Protein AF-A0A956HPW3-F1 (afdb_monomer)

Structure (mmCIF, N/CA/C/O backbone):
data_AF-A0A956HPW3-F1
#
_entry.id   AF-A0A956HPW3-F1
#
loop_
_atom_site.group_PDB
_atom_site.id
_atom_site.type_symbol
_atom_site.label_atom_id
_atom_site.label_alt_id
_atom_site.label_comp_id
_atom_site.label_asym_id
_atom_site.label_entity_id
_atom_site.label_seq_id
_atom_site.pdbx_PDB_ins_code
_atom_site.Cartn_x
_atom_site.Cartn_y
_atom_site.Cartn_z
_atom_site.occupancy
_atom_site.B_iso_or_equiv
_atom_site.auth_seq_id
_atom_site.auth_comp_id
_atom_site.auth_asym_id
_atom_site.auth_atom_id
_atom_site.pdbx_PDB_model_num
ATOM 1 N N . ALA A 1 1 ? 27.077 -13.318 -3.915 1.00 59.84 1 ALA A N 1
ATOM 2 C CA . ALA A 1 1 ? 26.401 -12.140 -3.330 1.00 59.84 1 ALA A CA 1
ATOM 3 C C . ALA A 1 1 ? 24.972 -12.084 -3.861 1.00 59.84 1 ALA A C 1
ATOM 5 O O . ALA A 1 1 ? 24.796 -12.252 -5.062 1.00 59.84 1 ALA A O 1
ATOM 6 N N . LEU A 1 2 ? 23.970 -11.900 -2.995 1.00 73.75 2 LEU A N 1
ATOM 7 C CA . LEU A 1 2 ? 22.565 -11.754 -3.400 1.00 73.75 2 LEU A CA 1
ATOM 8 C C . LEU A 1 2 ? 22.385 -10.457 -4.208 1.00 73.75 2 LEU A C 1
ATOM 10 O O . LEU A 1 2 ? 22.689 -9.373 -3.715 1.00 73.75 2 LEU A O 1
ATOM 14 N N . SER A 1 3 ? 21.916 -10.561 -5.454 1.00 84.88 3 SER A N 1
ATOM 15 C CA . SER A 1 3 ? 21.636 -9.400 -6.311 1.00 84.88 3 SER A CA 1
ATOM 16 C C . SER A 1 3 ? 20.157 -9.024 -6.206 1.00 84.88 3 SER A C 1
ATOM 18 O O . SER A 1 3 ? 19.328 -9.484 -6.988 1.00 84.88 3 SER A O 1
ATOM 20 N N . LEU A 1 4 ? 19.817 -8.214 -5.200 1.00 88.44 4 LEU A N 1
ATOM 21 C CA . LEU A 1 4 ? 18.447 -7.752 -4.964 1.00 88.44 4 LEU A CA 1
ATOM 22 C C . LEU A 1 4 ? 18.215 -6.374 -5.611 1.00 88.44 4 LEU A C 1
ATOM 24 O O . LEU A 1 4 ? 19.042 -5.475 -5.431 1.00 88.44 4 LEU A O 1
ATOM 28 N N . PRO A 1 5 ? 17.104 -6.155 -6.344 1.00 88.69 5 PRO A N 1
ATOM 29 C CA . PRO A 1 5 ? 16.815 -4.883 -7.007 1.00 88.69 5 PRO A CA 1
ATOM 30 C C . PRO A 1 5 ? 16.288 -3.819 -6.027 1.00 88.69 5 PRO A C 1
ATOM 32 O O . PRO A 1 5 ? 15.210 -3.270 -6.229 1.00 88.69 5 PRO A O 1
ATOM 35 N N . LEU A 1 6 ? 17.040 -3.508 -4.968 1.00 91.19 6 LEU A N 1
ATOM 36 C CA . LEU A 1 6 ? 16.625 -2.526 -3.964 1.00 91.19 6 LEU A CA 1
ATOM 37 C C . LEU A 1 6 ? 16.484 -1.124 -4.580 1.00 91.19 6 LEU A C 1
ATOM 39 O O . LEU A 1 6 ? 17.387 -0.640 -5.275 1.00 91.19 6 LEU A O 1
ATOM 43 N N . VAL A 1 7 ? 15.356 -0.466 -4.322 1.00 92.50 7 VAL A N 1
ATOM 44 C CA . VAL A 1 7 ? 15.047 0.902 -4.767 1.00 92.50 7 VAL A CA 1
ATOM 45 C C . VAL A 1 7 ? 15.321 1.915 -3.658 1.00 92.50 7 VAL A C 1
ATOM 47 O O . VAL A 1 7 ? 15.155 1.609 -2.479 1.00 92.50 7 VAL A O 1
ATOM 50 N N . GLU A 1 8 ? 15.755 3.118 -4.025 1.00 91.50 8 GLU A N 1
ATOM 51 C CA . GLU A 1 8 ? 15.965 4.219 -3.084 1.00 91.50 8 GLU A CA 1
ATOM 52 C C . GLU A 1 8 ? 14.648 4.903 -2.704 1.00 91.50 8 GLU A C 1
ATOM 54 O O . GLU A 1 8 ? 13.682 4.923 -3.475 1.00 91.50 8 GLU A O 1
ATOM 59 N N . GLU A 1 9 ? 14.645 5.546 -1.538 1.00 89.19 9 GLU A N 1
ATOM 60 C CA . GLU A 1 9 ? 13.674 6.587 -1.223 1.00 89.19 9 GLU A CA 1
ATOM 61 C C . GLU A 1 9 ? 14.077 7.882 -1.941 1.00 89.19 9 GLU A C 1
ATOM 63 O O . GLU A 1 9 ? 15.195 8.377 -1.795 1.00 89.19 9 GLU A O 1
ATOM 68 N N . VAL A 1 10 ? 13.176 8.410 -2.770 1.00 88.81 10 VAL A N 1
ATOM 69 C CA . VAL A 1 10 ? 13.406 9.615 -3.577 1.00 88.81 10 VAL A CA 1
ATOM 70 C C . VAL A 1 10 ? 12.510 10.728 -3.053 1.00 88.81 10 VAL A C 1
ATOM 72 O O . VAL A 1 10 ? 11.312 10.517 -2.868 1.00 88.81 10 VAL A O 1
ATOM 75 N N . ALA A 1 11 ? 13.069 11.918 -2.836 1.00 88.19 11 ALA A N 1
ATOM 76 C CA . ALA A 1 11 ? 12.286 13.071 -2.407 1.00 88.19 11 ALA A CA 1
ATOM 77 C C . ALA A 1 11 ? 11.512 13.699 -3.585 1.00 88.19 11 ALA A C 1
ATOM 79 O O . ALA A 1 11 ? 11.989 13.760 -4.720 1.00 88.19 11 ALA A O 1
ATOM 80 N N . ALA A 1 12 ? 10.279 14.137 -3.320 1.00 88.00 12 ALA A N 1
ATOM 81 C CA . ALA A 1 12 ? 9.341 14.587 -4.353 1.00 88.00 12 ALA A CA 1
ATOM 82 C C . ALA A 1 12 ? 9.726 15.922 -5.013 1.00 88.00 12 ALA A C 1
ATOM 84 O O . ALA A 1 12 ? 9.385 16.160 -6.170 1.00 88.00 12 ALA A O 1
ATOM 85 N N . ASP A 1 13 ? 10.431 16.787 -4.292 1.00 89.81 13 ASP A N 1
ATOM 86 C CA . ASP A 1 13 ? 10.933 18.084 -4.755 1.00 89.81 13 ASP A CA 1
ATOM 87 C C . ASP A 1 13 ? 12.095 17.958 -5.751 1.00 89.81 13 ASP A C 1
ATOM 89 O O . ASP A 1 13 ? 12.227 18.792 -6.644 1.00 89.81 13 ASP A O 1
ATOM 93 N N . ILE A 1 14 ? 12.885 16.887 -5.651 1.00 89.38 14 ILE A N 1
ATOM 94 C CA . ILE A 1 14 ? 13.996 16.592 -6.572 1.00 89.38 14 ILE A CA 1
ATOM 95 C C . ILE A 1 14 ? 13.647 15.532 -7.623 1.00 89.38 14 ILE A C 1
ATOM 97 O O . ILE A 1 14 ? 14.455 15.232 -8.506 1.00 89.38 14 ILE A O 1
ATOM 101 N N . PHE A 1 15 ? 12.462 14.926 -7.541 1.00 91.56 15 PHE A N 1
ATOM 102 C CA . PHE A 1 15 ? 12.061 13.901 -8.491 1.00 91.56 15 PHE A CA 1
ATOM 103 C C . PHE A 1 15 ? 11.799 14.511 -9.867 1.00 91.56 15 PHE A C 1
ATOM 105 O O . PHE A 1 15 ? 10.915 15.337 -10.063 1.00 91.56 15 PHE A O 1
ATOM 112 N N . MET A 1 16 ? 12.560 14.062 -10.860 1.00 87.69 16 MET A N 1
ATOM 113 C CA . MET A 1 16 ? 12.482 14.609 -12.213 1.00 87.69 16 MET A CA 1
ATOM 114 C C . MET A 1 16 ? 11.670 13.726 -13.178 1.00 87.69 16 MET A C 1
ATOM 116 O O . MET A 1 16 ? 11.958 13.707 -14.377 1.00 87.69 16 MET A O 1
ATOM 120 N N . GLY A 1 17 ? 10.706 12.952 -12.669 1.00 88.12 17 GLY A N 1
ATOM 121 C CA . GLY A 1 17 ? 9.743 12.200 -13.487 1.00 88.12 17 GLY A CA 1
ATOM 122 C C . GLY A 1 17 ? 10.260 10.907 -14.127 1.00 88.12 17 GLY A C 1
ATOM 123 O O . GLY A 1 17 ? 9.588 10.347 -14.994 1.00 88.12 17 GLY A O 1
ATOM 124 N N . THR A 1 18 ? 11.447 10.427 -13.744 1.00 89.56 18 THR A N 1
ATOM 125 C CA . THR A 1 18 ? 12.083 9.250 -14.361 1.00 89.56 18 THR A CA 1
ATOM 126 C C . THR A 1 18 ? 12.548 8.241 -13.324 1.00 89.56 18 THR A C 1
ATOM 128 O O . THR A 1 18 ? 13.250 8.610 -12.385 1.00 89.56 18 THR A O 1
ATOM 131 N N . PHE A 1 19 ? 12.251 6.966 -13.567 1.00 92.31 19 PHE A N 1
ATOM 132 C CA . PHE A 1 19 ? 12.797 5.826 -12.830 1.00 92.31 19 PHE A CA 1
ATOM 133 C C . PHE A 1 19 ? 13.881 5.126 -13.652 1.00 92.31 19 PHE A C 1
ATOM 135 O O . PHE A 1 19 ? 13.911 5.258 -14.877 1.00 92.31 19 PHE A O 1
ATOM 142 N N . THR A 1 20 ? 14.773 4.379 -12.999 1.00 90.69 20 THR A N 1
ATOM 143 C CA . TH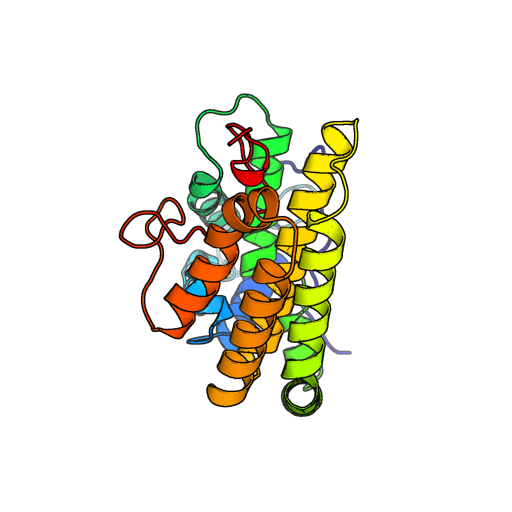R A 1 20 ? 15.763 3.544 -13.703 1.00 90.69 20 THR A CA 1
ATOM 144 C C . THR A 1 20 ? 15.276 2.102 -13.834 1.00 90.69 20 THR A C 1
ATOM 146 O O . THR A 1 20 ? 14.290 1.705 -13.214 1.00 90.69 20 THR A O 1
ATOM 149 N N . SER A 1 21 ? 15.988 1.284 -14.611 1.00 88.69 21 SER A N 1
ATOM 150 C CA . SER A 1 21 ? 15.619 -0.111 -14.902 1.00 88.69 21 SER A CA 1
ATOM 151 C C . SER A 1 21 ? 15.462 -1.037 -13.687 1.00 88.69 21 SER A C 1
ATOM 153 O O . SER A 1 21 ? 14.910 -2.123 -13.824 1.00 88.69 21 SER A O 1
ATOM 155 N N . LYS A 1 22 ? 15.916 -0.662 -12.483 1.00 90.44 22 LYS A N 1
ATOM 156 C CA . LYS A 1 22 ? 15.694 -1.493 -11.285 1.00 90.44 22 LYS A CA 1
ATOM 157 C C . LYS A 1 22 ? 14.284 -1.393 -10.702 1.00 90.44 22 LYS A C 1
ATOM 159 O O . LYS A 1 22 ? 13.842 -2.360 -10.096 1.00 90.44 22 LYS A O 1
ATOM 164 N N . TRP A 1 23 ? 13.569 -0.293 -10.931 1.00 94.50 23 TRP A N 1
ATOM 165 C CA . TRP A 1 23 ? 12.191 -0.128 -10.462 1.00 94.50 23 TRP A CA 1
ATOM 166 C C . TRP A 1 23 ? 11.213 -1.144 -11.071 1.00 94.50 23 TRP A C 1
ATOM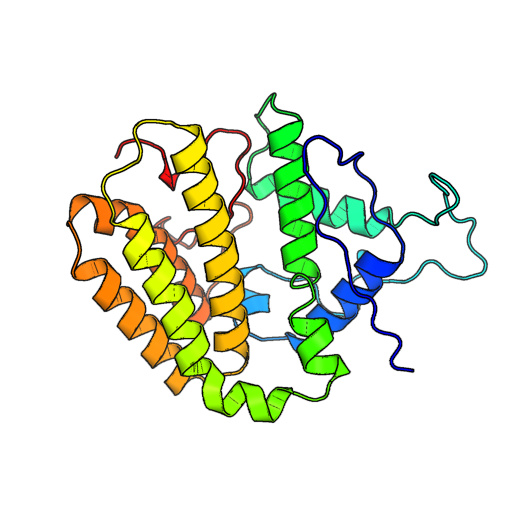 168 O O . TRP A 1 23 ? 10.551 -1.827 -10.295 1.00 94.50 23 TRP A O 1
ATOM 178 N N . PRO A 1 24 ? 11.142 -1.338 -12.406 1.00 94.69 24 PRO A N 1
ATOM 179 C CA . PRO A 1 24 ? 10.274 -2.372 -12.972 1.00 94.69 24 PRO A CA 1
ATOM 180 C C . PRO A 1 24 ? 10.678 -3.789 -12.540 1.00 94.69 24 PRO A C 1
ATOM 182 O O . PRO A 1 24 ? 9.808 -4.625 -12.330 1.00 94.69 24 PRO A O 1
ATOM 185 N N . ARG A 1 25 ? 11.974 -4.056 -12.307 1.00 93.19 25 ARG A N 1
ATOM 186 C CA . ARG A 1 25 ? 12.437 -5.347 -11.759 1.00 93.19 25 ARG A CA 1
ATOM 187 C C . ARG A 1 25 ? 11.940 -5.585 -10.335 1.00 93.19 25 ARG A C 1
ATOM 189 O O . ARG A 1 25 ? 11.457 -6.670 -10.029 1.00 93.19 25 ARG A O 1
ATOM 196 N N . ALA A 1 26 ? 12.044 -4.570 -9.479 1.00 95.12 26 ALA A N 1
ATOM 197 C CA . ALA A 1 26 ? 11.496 -4.591 -8.128 1.00 95.12 26 ALA A CA 1
ATOM 198 C C . ALA A 1 26 ? 9.975 -4.796 -8.141 1.00 95.12 26 ALA A C 1
ATOM 200 O O . ALA A 1 26 ? 9.462 -5.630 -7.400 1.00 95.12 26 ALA A O 1
ATOM 201 N N . ALA A 1 27 ? 9.269 -4.086 -9.025 1.00 96.62 27 ALA A N 1
ATOM 202 C CA . ALA A 1 27 ? 7.822 -4.192 -9.156 1.00 96.62 27 ALA A CA 1
ATOM 203 C C . ALA A 1 27 ? 7.372 -5.566 -9.661 1.00 96.62 27 ALA A C 1
ATOM 205 O O . ALA A 1 27 ? 6.434 -6.134 -9.114 1.00 96.62 27 ALA A O 1
ATOM 206 N N . LYS A 1 28 ? 8.090 -6.153 -10.629 1.00 95.81 28 LYS A N 1
ATOM 207 C CA . LYS A 1 28 ? 7.828 -7.521 -11.090 1.00 95.81 28 LYS A CA 1
ATOM 208 C C . LYS A 1 28 ? 7.910 -8.527 -9.943 1.00 95.81 28 LYS A C 1
ATOM 210 O O . LYS A 1 28 ? 7.014 -9.347 -9.786 1.00 95.81 28 LYS A O 1
ATOM 215 N N . ARG A 1 29 ? 8.968 -8.449 -9.129 1.00 94.25 29 ARG A N 1
ATOM 216 C CA . ARG A 1 29 ? 9.169 -9.344 -7.976 1.00 94.25 29 ARG A CA 1
ATOM 217 C C . ARG A 1 29 ? 8.082 -9.163 -6.919 1.00 94.25 29 ARG A C 1
ATOM 219 O O . ARG A 1 29 ? 7.538 -10.147 -6.434 1.00 94.25 29 ARG A O 1
ATOM 226 N N . ALA A 1 30 ? 7.721 -7.917 -6.614 1.00 96.38 30 ALA A N 1
ATOM 227 C CA . ALA A 1 30 ? 6.602 -7.621 -5.726 1.00 96.38 30 ALA A CA 1
ATOM 228 C C . ALA A 1 30 ? 5.277 -8.199 -6.251 1.00 96.38 30 ALA A C 1
ATOM 230 O O . ALA A 1 30 ? 4.566 -8.855 -5.494 1.00 96.38 30 ALA A O 1
ATOM 231 N N . ALA A 1 31 ? 4.976 -8.020 -7.541 1.00 96.62 31 ALA A N 1
ATOM 232 C CA . ALA A 1 31 ? 3.772 -8.558 -8.169 1.00 96.62 31 ALA A CA 1
ATOM 233 C C . ALA A 1 31 ? 3.725 -10.094 -8.129 1.00 96.62 31 ALA A C 1
ATOM 235 O O . ALA A 1 31 ? 2.672 -10.645 -7.840 1.00 96.62 31 ALA A O 1
ATOM 236 N N . GLN A 1 32 ? 4.857 -10.777 -8.339 1.00 95.00 32 GLN A N 1
ATOM 237 C CA . GLN A 1 32 ? 4.953 -12.240 -8.220 1.00 95.00 32 GLN A CA 1
ATOM 238 C C . GLN A 1 32 ? 4.675 -12.723 -6.792 1.00 95.00 32 GLN A C 1
ATOM 240 O O . GLN A 1 32 ? 3.913 -13.662 -6.592 1.00 95.00 32 GLN A O 1
ATOM 245 N N . LEU A 1 33 ? 5.268 -12.072 -5.786 1.00 95.06 33 LEU A N 1
ATOM 246 C CA . LEU A 1 33 ? 5.083 -12.465 -4.387 1.00 95.06 33 LEU A CA 1
ATOM 247 C C . LEU A 1 33 ? 3.645 -12.239 -3.896 1.00 95.06 33 LEU A C 1
ATOM 249 O O . LEU A 1 33 ? 3.171 -12.970 -3.022 1.00 95.06 33 LEU A O 1
ATOM 253 N N . LEU A 1 34 ? 2.999 -11.184 -4.395 1.00 96.62 34 LEU A N 1
ATOM 254 C CA . LEU A 1 34 ? 1.728 -10.667 -3.888 1.00 96.62 34 LEU A CA 1
ATOM 255 C C . LEU A 1 34 ? 0.539 -10.988 -4.798 1.00 96.62 34 LEU A C 1
ATOM 257 O O . LEU A 1 34 ? -0.557 -10.492 -4.534 1.00 96.62 34 LEU A O 1
ATOM 261 N N . GLU A 1 35 ? 0.717 -11.784 -5.850 1.00 96.25 35 GLU A N 1
ATOM 262 C CA . GLU A 1 35 ? -0.361 -12.124 -6.775 1.00 96.25 35 GLU A CA 1
ATOM 263 C C . GLU A 1 35 ? -1.568 -12.712 -6.031 1.00 96.25 35 GLU A C 1
ATOM 265 O O . GLU A 1 35 ? -1.438 -13.540 -5.131 1.00 96.25 35 GLU A O 1
ATOM 270 N N . GLY A 1 36 ? -2.760 -12.199 -6.347 1.00 94.94 36 GLY A N 1
ATOM 271 C CA . GLY A 1 36 ? -4.006 -12.605 -5.699 1.00 94.94 36 GLY A CA 1
ATOM 272 C C . GLY A 1 36 ? -4.150 -12.199 -4.226 1.00 94.94 36 GLY A C 1
ATOM 273 O O . GLY A 1 36 ? -5.212 -12.430 -3.657 1.00 94.94 36 GLY A O 1
ATOM 274 N N . SER A 1 37 ? -3.151 -11.571 -3.600 1.00 96.94 37 SER A N 1
ATOM 275 C CA . SER A 1 37 ? -3.174 -11.223 -2.172 1.00 96.94 37 SER A CA 1
ATOM 276 C C . SER A 1 37 ? -4.048 -10.009 -1.829 1.00 96.94 37 SER A C 1
ATOM 278 O O . SER A 1 37 ? -4.443 -9.235 -2.704 1.00 96.94 37 SER A O 1
ATOM 280 N N . LEU A 1 38 ? -4.300 -9.787 -0.531 1.00 97.69 38 LEU A N 1
ATOM 281 C CA . LEU A 1 38 ? -5.029 -8.610 -0.043 1.00 97.69 38 LEU A CA 1
ATOM 282 C C . LEU A 1 38 ? -4.374 -7.296 -0.500 1.00 97.69 38 LEU A C 1
ATOM 284 O O . LEU A 1 38 ? -5.075 -6.382 -0.925 1.00 97.69 38 LEU A O 1
ATOM 288 N N . TYR A 1 39 ? -3.043 -7.203 -0.456 1.00 98.56 39 TYR A N 1
ATOM 289 C CA . TYR A 1 39 ? -2.296 -6.023 -0.892 1.00 98.56 39 TYR A CA 1
ATOM 290 C C . TYR A 1 39 ? -2.507 -5.758 -2.383 1.00 98.56 39 TYR A C 1
ATOM 292 O O . TYR A 1 39 ? -2.794 -4.623 -2.773 1.00 98.56 39 TYR A O 1
ATOM 300 N N . ALA A 1 40 ? -2.401 -6.809 -3.205 1.00 98.06 40 ALA A N 1
ATOM 301 C CA . ALA A 1 40 ? -2.599 -6.699 -4.644 1.00 98.06 40 ALA A CA 1
ATOM 302 C C . ALA A 1 40 ? -4.021 -6.256 -4.990 1.00 98.06 40 ALA A C 1
ATOM 304 O O . ALA A 1 40 ? -4.189 -5.361 -5.815 1.00 98.06 40 ALA A O 1
ATOM 305 N N . ARG A 1 41 ? -5.036 -6.809 -4.315 1.00 97.88 41 ARG A N 1
ATOM 306 C CA . ARG A 1 41 ? -6.435 -6.407 -4.517 1.00 97.88 41 ARG A CA 1
ATOM 307 C C . ARG A 1 41 ? -6.716 -4.991 -4.008 1.00 97.88 41 ARG A C 1
ATOM 309 O O . ARG A 1 41 ? -7.391 -4.226 -4.688 1.00 97.88 41 ARG A O 1
ATOM 316 N N . TYR A 1 42 ? -6.166 -4.603 -2.855 1.00 98.56 42 TYR A N 1
ATOM 317 C CA . TYR A 1 42 ? -6.413 -3.283 -2.265 1.00 98.56 42 TYR A CA 1
ATOM 318 C C . TYR A 1 42 ? -5.895 -2.152 -3.153 1.00 98.56 42 TYR A C 1
ATOM 320 O O . TYR A 1 42 ? -6.594 -1.160 -3.379 1.00 98.56 42 TYR A O 1
ATOM 328 N N . TYR A 1 43 ? -4.685 -2.315 -3.689 1.00 98.12 43 TYR A N 1
ATOM 329 C CA . TYR A 1 43 ? -4.069 -1.335 -4.580 1.00 98.12 43 TYR A CA 1
ATOM 330 C C . TYR A 1 43 ? -4.356 -1.577 -6.061 1.00 98.12 43 TYR A C 1
ATOM 332 O O . TYR A 1 43 ? -3.889 -0.785 -6.874 1.00 98.12 43 TYR A O 1
ATOM 340 N N . ASP A 1 44 ? -5.115 -2.615 -6.413 1.00 96.75 44 ASP A N 1
ATOM 341 C CA . ASP A 1 44 ? -5.364 -3.021 -7.800 1.00 96.75 44 ASP A CA 1
ATOM 342 C C . ASP A 1 44 ? -4.050 -3.118 -8.596 1.00 96.75 44 ASP A C 1
ATOM 344 O O . ASP A 1 44 ? -3.771 -2.339 -9.511 1.00 96.75 44 ASP A O 1
ATOM 348 N N . LEU A 1 45 ? -3.142 -3.979 -8.126 1.00 96.94 45 LEU A N 1
ATOM 349 C CA . LEU A 1 45 ? -1.825 -4.131 -8.736 1.00 96.94 45 LEU A CA 1
ATOM 350 C C . LEU A 1 45 ? -1.922 -4.860 -10.084 1.00 96.94 45 LEU A C 1
ATOM 352 O O . LEU A 1 45 ? -2.567 -5.907 -10.163 1.00 96.94 45 LEU A O 1
ATOM 356 N N . PRO A 1 46 ? -1.200 -4.391 -11.116 1.00 96.88 46 PRO A N 1
ATOM 357 C CA . PRO A 1 46 ? -1.002 -5.173 -12.326 1.00 96.88 46 PRO A CA 1
ATOM 358 C C . PRO A 1 46 ? -0.279 -6.489 -12.029 1.00 96.88 46 PRO A C 1
ATOM 360 O O . PRO A 1 46 ? 0.650 -6.518 -11.214 1.00 96.88 46 PRO A O 1
ATOM 363 N N . GLY A 1 47 ? -0.669 -7.549 -12.740 1.00 96.25 47 GLY A N 1
ATOM 364 C CA . GLY A 1 47 ? -0.031 -8.863 -12.649 1.00 96.25 47 GLY A CA 1
ATOM 365 C C . GLY A 1 47 ? 1.446 -8.855 -13.076 1.00 96.25 47 GLY A C 1
ATOM 366 O O . GLY A 1 47 ? 1.910 -7.912 -13.728 1.00 96.25 47 GLY A O 1
ATOM 367 N N . PRO A 1 48 ? 2.208 -9.908 -12.740 1.00 95.19 48 PRO A N 1
ATOM 368 C CA . PRO A 1 48 ? 3.663 -9.951 -12.925 1.00 95.19 48 PRO A CA 1
ATOM 369 C C . PRO A 1 48 ? 4.131 -9.864 -14.388 1.00 95.19 48 PRO A C 1
ATOM 371 O O . PRO A 1 48 ? 5.270 -9.459 -14.641 1.00 95.19 48 PRO A O 1
ATOM 374 N N . ASP A 1 49 ? 3.258 -10.180 -15.346 1.00 94.69 49 ASP A N 1
ATOM 375 C CA . ASP A 1 49 ? 3.539 -10.107 -16.786 1.00 94.69 49 ASP A CA 1
ATOM 376 C C . ASP A 1 49 ? 3.132 -8.776 -17.434 1.00 94.69 49 ASP A C 1
ATOM 378 O O . ASP A 1 49 ? 3.236 -8.611 -18.654 1.00 94.69 49 ASP A O 1
ATOM 382 N N . HIS A 1 50 ? 2.701 -7.793 -16.636 1.00 96.25 50 HIS A N 1
ATOM 383 C CA . HIS A 1 50 ? 2.319 -6.482 -17.146 1.00 96.25 50 HIS A CA 1
ATOM 384 C C . HIS A 1 50 ? 3.456 -5.835 -17.952 1.00 96.25 50 HIS A C 1
ATOM 386 O O . HIS A 1 50 ? 4.624 -5.830 -17.550 1.00 96.25 50 HIS A O 1
ATOM 392 N N . ALA A 1 51 ? 3.108 -5.227 -19.090 1.00 93.75 51 ALA A N 1
ATOM 393 C CA . ALA A 1 51 ? 4.074 -4.702 -20.052 1.00 93.75 51 ALA A CA 1
ATOM 394 C C . ALA A 1 51 ? 5.085 -3.726 -19.428 1.00 93.75 51 ALA A C 1
ATOM 396 O O . ALA A 1 51 ? 6.266 -3.785 -19.766 1.00 93.75 51 ALA A O 1
ATOM 397 N N . ALA A 1 52 ? 4.633 -2.894 -18.485 1.00 93.81 52 ALA A N 1
ATOM 398 C CA . ALA A 1 52 ? 5.454 -1.897 -17.797 1.00 93.81 52 ALA A CA 1
ATOM 399 C C . ALA A 1 52 ? 6.502 -2.481 -16.828 1.00 93.81 52 ALA A C 1
ATOM 401 O O . ALA A 1 52 ? 7.368 -1.749 -16.349 1.00 93.81 52 ALA A O 1
ATOM 402 N N . TYR A 1 53 ? 6.432 -3.780 -16.520 1.00 93.69 53 TYR A N 1
ATOM 403 C CA . TYR A 1 53 ? 7.426 -4.487 -15.706 1.00 93.69 53 TYR A CA 1
ATOM 404 C C . TYR A 1 53 ? 8.516 -5.154 -16.545 1.00 93.69 53 TYR A C 1
ATOM 406 O O . TYR A 1 53 ? 9.499 -5.659 -15.996 1.00 93.69 53 TYR A O 1
ATOM 414 N N . ARG A 1 54 ? 8.362 -5.175 -17.873 1.00 85.12 54 ARG A N 1
ATOM 415 C CA . ARG A 1 54 ? 9.344 -5.793 -18.760 1.00 85.12 54 ARG A CA 1
ATOM 416 C C . ARG A 1 54 ? 10.636 -4.993 -18.751 1.00 85.12 54 ARG A C 1
ATOM 418 O O . ARG A 1 54 ? 10.653 -3.768 -18.851 1.00 85.12 54 ARG A O 1
ATOM 425 N N . GLU A 1 55 ? 11.747 -5.711 -18.669 1.00 72.06 55 GLU A N 1
ATOM 426 C CA . GLU A 1 55 ? 13.042 -5.110 -18.929 1.00 72.06 55 GLU A CA 1
ATOM 427 C C . GLU A 1 55 ? 13.157 -4.809 -20.422 1.00 72.06 55 GLU A C 1
ATOM 429 O O . GLU A 1 55 ? 12.862 -5.655 -21.267 1.00 72.06 55 GLU A O 1
ATOM 434 N N . ALA A 1 56 ? 13.607 -3.600 -20.756 1.00 65.44 56 ALA A N 1
ATOM 435 C CA . ALA A 1 56 ? 13.914 -3.261 -22.135 1.00 65.44 56 ALA A CA 1
ATOM 436 C C . ALA A 1 56 ? 14.959 -4.245 -22.688 1.00 65.44 56 ALA A C 1
ATOM 438 O O . ALA A 1 56 ? 16.054 -4.373 -22.117 1.00 65.44 56 ALA A O 1
ATOM 439 N N . SER A 1 57 ? 14.614 -4.900 -23.804 1.00 60.88 57 SER A N 1
ATOM 440 C CA . SER A 1 57 ? 15.484 -5.826 -24.537 1.00 60.88 57 SER A CA 1
ATOM 441 C C . SER A 1 57 ? 16.887 -5.241 -24.723 1.00 60.88 57 SER A C 1
ATOM 443 O O . SER A 1 57 ? 17.047 -4.034 -24.925 1.0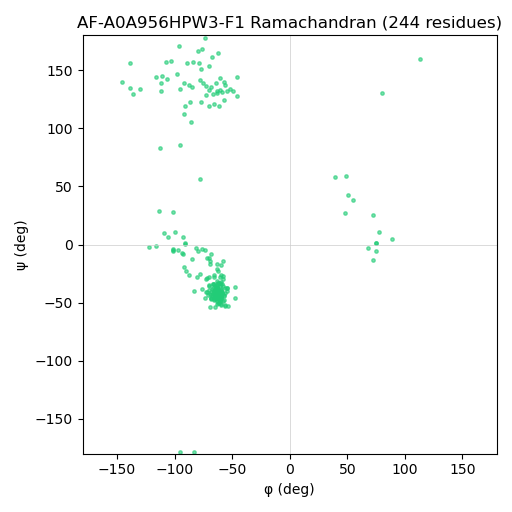0 60.88 57 SER A O 1
ATOM 445 N N . ALA A 1 58 ? 17.915 -6.092 -24.665 1.00 60.75 58 ALA A N 1
ATOM 446 C CA . ALA A 1 58 ? 19.300 -5.686 -24.908 1.00 60.75 58 ALA A CA 1
ATOM 447 C C . ALA A 1 58 ? 19.493 -5.049 -26.299 1.00 60.75 58 ALA A C 1
ATOM 449 O O . ALA A 1 58 ? 20.369 -4.205 -26.455 1.00 60.75 58 ALA A O 1
ATOM 450 N N . ALA A 1 59 ? 18.645 -5.411 -27.267 1.00 61.88 59 ALA A N 1
ATOM 451 C CA . ALA A 1 59 ? 18.691 -4.915 -28.640 1.00 61.88 59 ALA A CA 1
ATOM 452 C C . ALA A 1 59 ? 17.955 -3.576 -28.859 1.00 61.88 59 ALA A C 1
ATOM 454 O O . ALA A 1 59 ? 18.114 -2.964 -29.911 1.00 61.88 59 ALA A O 1
ATOM 455 N N . ALA A 1 60 ? 17.147 -3.106 -27.901 1.00 65.81 60 ALA A N 1
ATOM 456 C CA . ALA A 1 60 ? 16.396 -1.862 -28.057 1.00 65.81 60 ALA A CA 1
ATOM 457 C C . ALA A 1 60 ? 17.234 -0.647 -27.607 1.00 65.81 60 ALA A C 1
ATOM 459 O O . ALA A 1 60 ? 17.870 -0.708 -26.546 1.00 65.81 60 ALA A O 1
ATOM 460 N N . PRO A 1 61 ? 17.225 0.481 -28.346 1.00 66.38 61 PRO A N 1
ATOM 461 C CA . PRO A 1 61 ? 17.901 1.698 -27.914 1.00 66.38 61 PRO A CA 1
ATOM 462 C C . PRO A 1 61 ? 17.302 2.190 -26.590 1.00 66.38 61 PRO A C 1
ATOM 464 O O . PRO A 1 61 ? 16.117 2.500 -26.490 1.00 66.38 61 PRO A O 1
ATOM 467 N N . LYS A 1 62 ? 18.134 2.252 -25.544 1.00 72.62 62 LYS A N 1
ATOM 468 C CA . LYS A 1 62 ? 17.708 2.684 -24.207 1.00 72.62 62 LYS A CA 1
ATOM 469 C C . LYS A 1 62 ? 17.913 4.181 -24.074 1.00 72.62 62 LYS A C 1
ATOM 471 O O . LYS A 1 62 ? 19.054 4.648 -24.102 1.00 72.62 62 LYS A O 1
ATOM 476 N N . ARG A 1 63 ? 16.832 4.928 -23.839 1.00 81.75 63 ARG A N 1
ATOM 477 C CA . ARG A 1 63 ? 16.959 6.319 -23.401 1.00 81.75 63 ARG A CA 1
ATOM 478 C C . ARG A 1 63 ? 17.744 6.346 -22.087 1.00 81.75 63 ARG A C 1
ATOM 480 O O . ARG A 1 63 ? 17.492 5.564 -21.165 1.00 81.75 63 ARG A O 1
ATOM 487 N N . ARG A 1 64 ? 18.746 7.220 -22.023 1.00 81.88 64 ARG A N 1
ATOM 488 C CA . ARG A 1 64 ? 19.616 7.369 -20.857 1.00 81.88 64 ARG A CA 1
ATOM 489 C C . ARG A 1 64 ? 19.451 8.743 -20.242 1.00 81.88 64 ARG A C 1
ATOM 491 O O . ARG A 1 64 ? 19.294 9.736 -20.944 1.00 81.88 64 ARG A O 1
ATOM 498 N N . ARG A 1 65 ? 19.542 8.792 -18.919 1.00 79.69 65 ARG A N 1
ATOM 499 C CA . ARG A 1 65 ? 19.612 10.030 -18.150 1.00 79.69 65 ARG A CA 1
ATOM 500 C C . ARG A 1 65 ? 20.676 9.872 -17.079 1.00 79.69 65 ARG A C 1
ATOM 502 O O . ARG A 1 65 ? 20.678 8.864 -16.375 1.00 79.69 65 ARG A O 1
ATOM 509 N N . TRP A 1 66 ? 21.598 10.831 -16.985 1.00 80.69 66 TRP A N 1
ATOM 510 C CA . TRP A 1 66 ? 22.732 10.766 -16.049 1.00 80.69 66 TRP A CA 1
ATOM 511 C C . TRP A 1 66 ? 23.491 9.428 -16.141 1.00 80.69 66 TRP A C 1
ATOM 513 O O . TRP A 1 66 ? 23.766 8.773 -15.138 1.00 80.69 66 TRP A O 1
ATOM 523 N N . GLY A 1 67 ? 23.721 8.959 -17.373 1.00 78.44 67 GLY A N 1
ATOM 524 C CA . GLY A 1 67 ? 24.400 7.691 -17.662 1.00 78.44 67 GLY A CA 1
ATOM 525 C C . GLY A 1 67 ? 23.580 6.415 -17.424 1.00 78.44 67 GLY A C 1
ATOM 526 O O . GLY A 1 67 ? 24.041 5.337 -17.798 1.00 78.44 67 GLY A O 1
ATOM 527 N N . ARG A 1 68 ? 22.363 6.496 -16.866 1.00 80.69 68 ARG A N 1
ATOM 528 C CA . ARG A 1 68 ? 21.534 5.329 -16.510 1.00 80.69 68 ARG A CA 1
ATOM 529 C C . ARG A 1 68 ? 20.356 5.135 -17.459 1.00 80.69 68 ARG A C 1
ATOM 531 O O . ARG A 1 68 ? 19.735 6.104 -17.884 1.00 80.69 68 ARG A O 1
ATOM 538 N N . ALA A 1 69 ? 20.041 3.876 -17.769 1.00 83.62 69 ALA A N 1
ATOM 539 C CA . ALA A 1 69 ? 18.855 3.524 -18.546 1.00 83.62 69 ALA A CA 1
ATOM 540 C C . ALA A 1 69 ? 17.580 3.839 -17.751 1.00 83.62 69 ALA A C 1
ATOM 542 O O . ALA A 1 69 ? 17.454 3.449 -16.585 1.00 83.62 69 ALA A O 1
ATOM 543 N N . VAL A 1 70 ? 16.656 4.545 -18.393 1.00 87.75 70 VAL A N 1
ATOM 544 C CA . VAL A 1 70 ? 15.358 4.922 -17.822 1.00 87.75 70 VAL A CA 1
ATOM 545 C C . VAL A 1 70 ? 14.296 3.853 -18.090 1.00 87.75 70 VAL A C 1
ATOM 547 O O . VAL A 1 70 ? 14.413 3.076 -19.036 1.00 87.75 70 VAL A O 1
ATOM 550 N N . ALA A 1 71 ? 13.267 3.816 -17.248 1.00 89.88 71 ALA A N 1
ATOM 551 C CA . ALA A 1 71 ? 12.116 2.926 -17.368 1.00 89.88 71 ALA A CA 1
ATOM 552 C C . ALA A 1 71 ? 10.854 3.750 -17.671 1.00 89.88 71 ALA A C 1
ATOM 554 O O . ALA A 1 71 ? 10.116 4.125 -16.759 1.00 89.88 71 ALA A O 1
ATOM 555 N N . ASP A 1 72 ? 10.642 4.078 -18.948 1.00 90.44 72 ASP A N 1
ATOM 556 C CA . ASP A 1 72 ? 9.568 4.988 -19.366 1.00 90.44 72 ASP A CA 1
ATOM 557 C C . ASP A 1 72 ? 8.171 4.395 -19.195 1.00 90.44 72 ASP A C 1
ATOM 559 O O . ASP A 1 72 ? 7.308 5.076 -18.640 1.00 90.44 72 ASP A O 1
ATOM 563 N N . ASP A 1 73 ? 7.976 3.125 -19.553 1.00 93.00 73 ASP A N 1
ATOM 564 C CA . ASP A 1 73 ? 6.693 2.433 -19.371 1.00 93.00 73 ASP A CA 1
ATOM 565 C C . ASP A 1 73 ? 6.318 2.337 -17.888 1.00 93.00 73 ASP A C 1
ATOM 567 O O . ASP A 1 73 ? 5.177 2.578 -17.502 1.00 93.00 73 ASP A O 1
ATOM 571 N N . PHE A 1 74 ? 7.301 2.069 -17.022 1.00 95.50 74 PHE A N 1
ATOM 572 C CA . PHE A 1 74 ? 7.090 2.058 -15.575 1.00 95.50 74 PHE A CA 1
ATOM 573 C C . PHE A 1 74 ? 6.723 3.450 -15.043 1.00 95.50 74 PHE A C 1
ATOM 575 O O . PHE A 1 74 ? 5.822 3.592 -14.215 1.00 95.50 74 PHE A O 1
ATOM 582 N N . ALA A 1 75 ? 7.394 4.498 -15.531 1.00 95.06 75 ALA A N 1
ATOM 583 C CA . ALA A 1 75 ? 7.059 5.870 -15.172 1.00 95.06 75 ALA A CA 1
ATOM 584 C C . ALA A 1 75 ? 5.659 6.270 -15.674 1.00 95.06 75 ALA A C 1
ATOM 586 O O . ALA A 1 75 ? 4.962 7.007 -14.978 1.00 95.06 75 ALA A O 1
ATOM 587 N N . ALA A 1 76 ? 5.243 5.786 -16.848 1.00 95.50 76 ALA A N 1
ATOM 588 C CA . ALA A 1 76 ? 3.905 5.999 -17.395 1.00 95.50 76 ALA A CA 1
ATOM 589 C C . ALA A 1 76 ? 2.834 5.320 -16.535 1.00 95.50 76 ALA A C 1
ATOM 591 O O . ALA A 1 76 ? 1.903 6.001 -16.113 1.00 95.50 76 ALA A O 1
ATOM 592 N N . LEU A 1 77 ? 3.038 4.053 -16.161 1.00 97.19 77 LEU A N 1
ATOM 593 C CA . LEU A 1 77 ? 2.154 3.334 -15.240 1.00 97.19 77 LEU A CA 1
ATOM 594 C C . LEU A 1 77 ? 2.012 4.064 -13.893 1.00 97.19 77 LEU A C 1
ATOM 596 O O . LEU A 1 77 ? 0.909 4.213 -13.373 1.00 97.19 77 LEU A O 1
ATOM 600 N N . CYS A 1 78 ? 3.114 4.566 -13.323 1.00 97.38 78 CYS A N 1
ATOM 601 C CA . CYS A 1 78 ? 3.045 5.330 -12.072 1.00 97.38 78 CYS A CA 1
ATOM 602 C C . CYS A 1 78 ? 2.251 6.637 -12.230 1.00 97.38 78 CYS A C 1
ATOM 604 O O . CYS A 1 78 ? 1.553 7.030 -11.300 1.00 97.38 78 CYS A O 1
ATOM 606 N N . ARG A 1 79 ? 2.352 7.316 -13.384 1.00 95.81 79 ARG A N 1
ATOM 607 C CA . ARG A 1 79 ? 1.589 8.542 -13.680 1.00 95.81 79 ARG A CA 1
ATOM 608 C C . ARG A 1 79 ? 0.102 8.271 -13.849 1.00 95.81 79 ARG A C 1
ATOM 610 O O . ARG A 1 79 ? -0.695 8.996 -13.271 1.00 95.81 79 ARG A O 1
ATOM 617 N N . GLU A 1 80 ? -0.248 7.240 -14.608 1.00 95.62 80 GLU A N 1
ATOM 618 C CA . GLU A 1 80 ? -1.634 6.817 -14.815 1.00 95.62 80 GLU A CA 1
ATOM 619 C C . GLU A 1 80 ? -2.312 6.535 -13.474 1.00 95.62 80 GLU A C 1
ATOM 621 O O . GLU A 1 80 ? -3.319 7.147 -13.133 1.00 95.62 80 GLU A O 1
ATOM 626 N N . ARG A 1 81 ? -1.676 5.708 -12.641 1.00 96.00 81 ARG A N 1
ATOM 627 C CA . ARG A 1 81 ? -2.193 5.372 -11.311 1.00 96.00 81 ARG A CA 1
ATOM 628 C C . ARG A 1 81 ? -2.221 6.563 -10.352 1.00 96.00 81 ARG A C 1
ATOM 630 O O . ARG A 1 81 ? -3.038 6.602 -9.439 1.00 96.00 81 ARG A O 1
ATOM 637 N N . ALA A 1 82 ? -1.329 7.539 -10.529 1.00 95.38 82 ALA A N 1
ATOM 638 C CA . ALA A 1 82 ? -1.306 8.740 -9.700 1.00 95.38 82 ALA A CA 1
ATOM 639 C C . ALA A 1 82 ? -2.513 9.659 -9.952 1.00 95.38 82 ALA A C 1
ATOM 641 O O . ALA A 1 82 ? -2.771 10.522 -9.115 1.00 95.38 82 ALA A O 1
ATOM 642 N N . ALA A 1 83 ? -3.278 9.458 -11.034 1.00 92.75 83 ALA A N 1
ATOM 643 C CA . ALA A 1 83 ? -4.492 10.226 -11.311 1.00 92.75 83 ALA A CA 1
ATOM 644 C C . ALA A 1 83 ? -5.557 10.098 -10.202 1.00 92.75 83 ALA A C 1
ATOM 646 O O . ALA A 1 83 ? -6.325 11.036 -9.991 1.00 92.75 83 ALA A O 1
ATOM 647 N N . GLU A 1 84 ? -5.564 8.998 -9.435 1.00 93.06 84 GLU A N 1
ATOM 648 C CA . GLU A 1 84 ? -6.451 8.825 -8.270 1.00 93.06 84 GLU A CA 1
ATOM 649 C C . GLU A 1 84 ? -6.227 9.908 -7.198 1.00 93.06 84 GLU A C 1
ATOM 651 O O . GLU A 1 84 ? -7.168 10.352 -6.538 1.00 93.06 84 GLU A O 1
ATOM 656 N N . ALA A 1 85 ? -4.987 10.391 -7.052 1.00 90.50 85 ALA A N 1
ATOM 657 C CA . ALA A 1 85 ? -4.645 11.466 -6.121 1.00 90.50 85 ALA A CA 1
ATOM 658 C C . ALA A 1 85 ? -5.234 12.832 -6.537 1.00 90.50 85 ALA A C 1
ATOM 660 O O . ALA A 1 85 ? -5.164 13.794 -5.763 1.00 90.50 85 ALA A O 1
ATOM 661 N N . GLY A 1 86 ? -5.820 12.907 -7.734 1.00 86.38 86 GLY A N 1
ATOM 662 C CA . GLY A 1 86 ? -6.371 14.098 -8.363 1.00 86.38 86 GLY A CA 1
ATOM 663 C C . GLY A 1 86 ? -5.579 14.510 -9.604 1.00 86.38 86 GLY A C 1
ATOM 664 O O . GLY A 1 86 ? -4.418 14.145 -9.798 1.00 86.38 86 GLY A O 1
ATOM 665 N N . THR A 1 87 ? -6.234 15.294 -10.458 1.00 73.12 87 THR A N 1
ATOM 666 C CA . THR A 1 87 ? -5.663 15.815 -11.711 1.00 73.12 87 THR A CA 1
ATOM 667 C C . THR A 1 87 ? -5.694 17.344 -11.778 1.00 73.12 87 THR A C 1
ATOM 669 O O . THR A 1 87 ? -5.220 17.918 -12.756 1.00 73.12 87 THR A O 1
ATOM 672 N N . GLY A 1 88 ? -6.257 18.020 -10.766 1.00 62.50 88 GLY A N 1
ATOM 673 C CA . GLY A 1 88 ? -6.517 19.465 -10.777 1.00 62.50 88 GLY A CA 1
ATOM 674 C C . GLY A 1 88 ? -5.462 20.339 -10.087 1.00 62.50 88 GLY A C 1
ATOM 675 O O . GLY A 1 88 ? -5.566 21.567 -10.112 1.00 62.50 88 GLY A O 1
ATOM 676 N N . GLY A 1 89 ? -4.452 19.744 -9.452 1.00 64.44 89 GLY A N 1
ATOM 677 C CA . GLY A 1 89 ? -3.556 20.467 -8.555 1.00 64.44 89 GLY A CA 1
ATOM 678 C C . GLY A 1 89 ? -2.399 21.150 -9.278 1.00 64.44 89 GLY A C 1
ATOM 679 O O . GLY A 1 89 ? -1.700 20.547 -10.085 1.00 64.44 89 GLY A O 1
ATOM 680 N N . ARG A 1 90 ? -2.119 22.408 -8.916 1.00 67.88 90 ARG A N 1
ATOM 681 C CA . ARG A 1 90 ? -0.985 23.192 -9.455 1.00 67.88 90 ARG A CA 1
ATOM 682 C C . ARG A 1 90 ? 0.366 22.857 -8.804 1.00 67.88 90 ARG A C 1
ATOM 684 O O . ARG A 1 90 ? 1.392 23.401 -9.202 1.00 67.88 90 ARG A O 1
ATOM 691 N N . SER A 1 91 ? 0.386 22.005 -7.773 1.00 86.06 91 SER A N 1
ATOM 692 C CA . SER A 1 91 ? 1.609 21.680 -7.030 1.00 86.06 91 SER A CA 1
ATOM 693 C C . SER A 1 91 ? 2.381 20.541 -7.694 1.00 86.06 91 SER A C 1
ATOM 695 O O . SER A 1 91 ? 2.031 19.369 -7.552 1.00 86.06 91 SER A O 1
ATOM 697 N N . PHE A 1 92 ? 3.490 20.888 -8.349 1.00 88.50 92 PHE A N 1
ATOM 698 C CA . PHE A 1 92 ? 4.425 19.916 -8.923 1.00 88.50 92 PHE A CA 1
ATOM 699 C C . PHE A 1 92 ? 4.958 18.924 -7.875 1.00 88.50 92 PHE A C 1
ATOM 701 O O . PHE A 1 92 ? 5.059 17.732 -8.147 1.00 88.50 92 PHE A O 1
ATOM 708 N N . VAL A 1 93 ? 5.215 19.385 -6.644 1.00 91.94 93 VAL A N 1
ATOM 709 C CA . VAL A 1 93 ? 5.672 18.521 -5.541 1.00 91.94 93 VAL A CA 1
ATOM 710 C C . VAL A 1 93 ? 4.602 17.495 -5.158 1.00 91.94 93 VAL A C 1
ATOM 712 O O . VAL A 1 93 ? 4.933 16.338 -4.909 1.00 91.94 93 VAL A O 1
ATOM 715 N N . ALA A 1 94 ? 3.323 17.887 -5.127 1.00 92.75 94 ALA A N 1
ATOM 716 C CA . ALA A 1 94 ? 2.233 16.956 -4.838 1.00 92.75 94 ALA A CA 1
ATOM 717 C C . ALA A 1 94 ? 2.051 15.919 -5.955 1.00 92.75 94 ALA A C 1
ATOM 719 O O . ALA A 1 94 ? 1.921 14.732 -5.660 1.00 92.75 94 ALA A O 1
ATOM 720 N N . ALA A 1 95 ? 2.116 16.354 -7.217 1.00 93.81 95 ALA A N 1
ATOM 721 C CA . ALA A 1 95 ? 2.045 15.466 -8.375 1.00 93.81 95 ALA A CA 1
ATOM 722 C C . ALA A 1 95 ? 3.207 14.456 -8.390 1.00 93.81 95 ALA A C 1
ATOM 724 O O . ALA A 1 95 ? 2.990 13.251 -8.510 1.00 93.81 95 ALA A O 1
ATOM 725 N N . ASN A 1 96 ? 4.440 14.920 -8.171 1.00 95.44 96 ASN A N 1
ATOM 726 C CA . ASN A 1 96 ? 5.607 14.048 -8.039 1.00 95.44 96 ASN A CA 1
ATOM 727 C C . ASN A 1 96 ? 5.477 13.074 -6.873 1.00 95.44 96 ASN A C 1
ATOM 729 O O . ASN A 1 96 ? 5.810 11.899 -7.011 1.00 95.44 96 ASN A O 1
ATOM 733 N N . GLY A 1 97 ? 4.991 13.554 -5.730 1.00 96.12 97 GLY A N 1
ATOM 734 C CA . GLY A 1 97 ? 4.754 12.728 -4.559 1.00 96.12 97 GLY A CA 1
ATOM 735 C C . GLY A 1 97 ? 3.759 11.600 -4.824 1.00 96.12 97 GLY A C 1
ATOM 736 O O . GLY A 1 97 ? 4.027 10.466 -4.434 1.00 96.12 97 GLY A O 1
ATOM 737 N N . ALA A 1 98 ? 2.676 11.875 -5.556 1.00 96.62 98 ALA A N 1
ATOM 738 C CA . ALA A 1 98 ? 1.710 10.859 -5.970 1.00 96.62 98 ALA A CA 1
ATOM 739 C C . ALA A 1 98 ? 2.337 9.811 -6.910 1.00 96.62 98 ALA A C 1
ATOM 741 O O . ALA A 1 98 ? 2.164 8.613 -6.697 1.00 96.62 98 ALA A O 1
ATOM 742 N N . ILE A 1 99 ? 3.142 10.233 -7.894 1.00 97.06 99 ILE A N 1
ATOM 743 C CA . ILE A 1 99 ? 3.868 9.312 -8.792 1.00 97.06 99 ILE A CA 1
ATOM 744 C C . ILE A 1 99 ? 4.850 8.433 -8.001 1.00 97.06 99 ILE A C 1
ATOM 746 O O . ILE A 1 99 ? 4.936 7.222 -8.221 1.00 97.06 99 ILE A O 1
ATOM 750 N N . LEU A 1 100 ? 5.592 9.030 -7.068 1.00 97.31 100 LEU A N 1
ATOM 751 C CA . LEU A 1 100 ? 6.519 8.304 -6.204 1.00 97.31 100 LEU A CA 1
ATOM 752 C C . LEU A 1 100 ? 5.786 7.317 -5.300 1.00 97.31 100 LEU A C 1
ATOM 754 O O . LEU A 1 100 ? 6.237 6.180 -5.172 1.00 97.31 100 LEU A O 1
ATOM 758 N N . GLU A 1 101 ? 4.652 7.702 -4.721 1.00 98.00 101 GLU A N 1
ATOM 759 C CA . GLU A 1 101 ? 3.823 6.801 -3.923 1.00 98.00 101 GLU A CA 1
ATOM 760 C C . GLU A 1 101 ? 3.368 5.584 -4.733 1.00 98.00 101 GLU A C 1
ATOM 762 O O . GLU A 1 101 ? 3.502 4.460 -4.247 1.00 98.00 101 GLU A O 1
ATOM 767 N N . GLN A 1 102 ? 2.953 5.767 -5.991 1.00 98.06 102 GLN A N 1
ATOM 768 C CA . GLN A 1 102 ? 2.623 4.639 -6.867 1.00 98.06 102 GLN A CA 1
ATOM 769 C C . GLN A 1 102 ? 3.830 3.734 -7.118 1.00 98.06 102 GLN A C 1
ATOM 771 O O . GLN A 1 102 ? 3.702 2.512 -7.063 1.00 98.06 102 GLN A O 1
ATOM 776 N N . SER A 1 103 ? 5.029 4.297 -7.294 1.00 97.75 103 SER A N 1
ATOM 777 C CA . SER A 1 103 ? 6.241 3.477 -7.408 1.00 97.75 103 SER A CA 1
ATOM 778 C C . SER A 1 103 ? 6.534 2.680 -6.130 1.00 97.75 103 SER A C 1
ATOM 780 O O . SER A 1 103 ? 6.957 1.526 -6.203 1.00 97.75 103 SER A O 1
ATOM 782 N N . GLN A 1 104 ? 6.280 3.259 -4.953 1.00 97.69 104 GLN A N 1
ATOM 783 C CA . GLN A 1 104 ? 6.468 2.578 -3.674 1.00 97.69 104 GLN A CA 1
ATOM 784 C C . GLN A 1 104 ? 5.423 1.477 -3.460 1.00 97.69 104 GLN A C 1
ATOM 786 O O . GLN A 1 104 ? 5.752 0.453 -2.869 1.00 97.69 104 GLN A O 1
ATOM 791 N N . ILE A 1 105 ? 4.191 1.672 -3.934 1.00 98.31 105 ILE A N 1
ATOM 792 C CA . ILE A 1 105 ? 3.134 0.653 -3.926 1.00 98.31 105 ILE A CA 1
ATOM 793 C C . ILE A 1 105 ? 3.526 -0.521 -4.833 1.00 98.31 105 ILE A C 1
ATOM 795 O O . ILE A 1 105 ? 3.606 -1.659 -4.375 1.00 98.31 105 ILE A O 1
ATOM 799 N N . LEU A 1 106 ? 3.862 -0.237 -6.095 1.00 98.12 106 LEU A N 1
ATOM 800 C CA . LEU A 1 106 ? 4.185 -1.256 -7.101 1.00 98.12 106 LEU A CA 1
ATOM 801 C C . LEU A 1 106 ? 5.422 -2.084 -6.736 1.00 98.12 106 LEU A C 1
ATOM 803 O O . LEU A 1 106 ? 5.485 -3.261 -7.054 1.00 98.12 106 LEU A O 1
ATOM 807 N N . THR A 1 107 ? 6.405 -1.484 -6.063 1.00 96.69 107 THR A N 1
ATOM 808 C CA . THR A 1 107 ? 7.638 -2.168 -5.623 1.00 96.69 107 THR A CA 1
ATOM 809 C C . THR A 1 107 ? 7.556 -2.719 -4.198 1.00 96.69 107 THR A C 1
ATOM 811 O O . THR A 1 107 ? 8.506 -3.343 -3.720 1.00 96.69 107 THR A O 1
ATOM 814 N N . THR A 1 108 ? 6.473 -2.389 -3.485 1.00 84.12 108 THR A N 1
ATOM 815 C CA . THR A 1 108 ? 6.315 -2.526 -2.026 1.00 84.12 108 THR A CA 1
ATOM 816 C C . THR A 1 108 ? 7.496 -1.964 -1.223 1.00 84.12 108 THR A C 1
ATOM 818 O O . THR A 1 108 ? 7.801 -2.427 -0.124 1.00 84.12 108 THR A O 1
ATOM 821 N N . HIS A 1 109 ? 8.184 -0.977 -1.804 1.00 90.88 109 HIS A N 1
ATOM 822 C CA . HIS A 1 109 ? 9.344 -0.270 -1.270 1.00 90.88 109 HIS A CA 1
ATOM 823 C C . HIS A 1 109 ? 10.338 -1.176 -0.529 1.00 90.88 109 HIS A C 1
ATOM 825 O O . HIS A 1 109 ? 10.636 -0.989 0.648 1.00 90.88 109 HIS A O 1
ATOM 831 N N . ASN A 1 110 ? 10.835 -2.179 -1.256 1.00 92.12 110 ASN A N 1
ATOM 832 C CA . ASN A 1 110 ? 11.792 -3.199 -0.817 1.00 92.12 110 ASN A CA 1
ATOM 833 C C . ASN A 1 110 ? 11.262 -4.263 0.144 1.00 92.12 110 ASN A C 1
ATOM 835 O O . ASN A 1 110 ? 11.933 -5.280 0.288 1.00 92.12 110 ASN A O 1
ATOM 839 N N . LEU A 1 111 ? 10.083 -4.109 0.753 1.00 93.69 111 LEU A N 1
ATOM 840 C CA . LEU A 1 111 ? 9.583 -5.106 1.702 1.00 93.69 111 LEU A CA 1
ATOM 841 C C . LEU A 1 111 ? 9.386 -6.466 1.021 1.00 93.69 111 LEU A C 1
ATOM 843 O O . LEU A 1 111 ? 9.963 -7.455 1.458 1.00 93.69 111 LEU A O 1
ATOM 847 N N . ALA A 1 112 ? 8.688 -6.500 -0.116 1.00 92.31 112 ALA A N 1
ATOM 848 C CA . ALA A 1 112 ? 8.521 -7.725 -0.897 1.00 92.31 112 ALA A CA 1
ATOM 849 C C . ALA A 1 112 ? 9.864 -8.310 -1.372 1.00 92.31 112 ALA A C 1
ATOM 851 O O . ALA A 1 112 ? 10.078 -9.513 -1.287 1.00 92.31 112 ALA A O 1
ATOM 852 N N . ILE A 1 113 ? 10.791 -7.452 -1.808 1.00 92.88 113 ILE A N 1
ATOM 853 C CA . ILE A 1 113 ? 12.115 -7.858 -2.307 1.00 92.88 113 ILE A CA 1
ATOM 854 C C . ILE A 1 113 ? 12.946 -8.516 -1.203 1.00 92.88 113 ILE A C 1
ATOM 856 O O . ILE A 1 113 ? 13.634 -9.499 -1.461 1.00 92.88 113 ILE A O 1
ATOM 860 N N . LEU A 1 114 ? 12.904 -7.970 0.014 1.00 94.44 114 LEU A N 1
ATOM 861 C CA . LEU A 1 114 ? 13.627 -8.510 1.162 1.00 94.44 114 LEU A CA 1
ATOM 862 C C . LEU A 1 114 ? 12.993 -9.808 1.659 1.00 94.44 114 LEU A C 1
ATOM 864 O O . LEU A 1 114 ? 13.722 -10.734 1.992 1.00 94.44 114 LEU A O 1
ATOM 868 N N . VAL A 1 115 ? 11.660 -9.894 1.697 1.00 93.81 115 VAL A N 1
ATOM 869 C CA . VAL A 1 115 ? 10.970 -11.117 2.133 1.00 93.81 115 VAL A CA 1
ATOM 870 C C . VAL A 1 115 ? 11.209 -12.272 1.166 1.00 93.81 115 VAL A C 1
ATOM 872 O O . VAL A 1 115 ? 11.546 -13.364 1.615 1.00 93.81 115 VAL A O 1
ATOM 875 N N . ASP A 1 116 ? 11.060 -12.028 -0.135 1.00 90.31 116 ASP A N 1
ATOM 876 C CA . ASP A 1 116 ? 11.284 -13.031 -1.180 1.00 90.31 116 ASP A CA 1
ATOM 877 C C . ASP A 1 116 ? 12.773 -13.381 -1.300 1.00 90.31 116 ASP A C 1
ATOM 879 O O . ASP A 1 116 ? 13.172 -14.530 -1.151 1.00 90.31 116 ASP A O 1
ATOM 883 N N . GLY A 1 117 ? 13.624 -12.367 -1.472 1.00 90.50 117 GLY A N 1
ATOM 884 C CA . GLY A 1 117 ? 15.047 -12.553 -1.743 1.00 90.50 117 GLY A CA 1
ATOM 885 C C . GLY A 1 117 ? 15.874 -13.103 -0.579 1.00 90.50 117 GLY A C 1
ATOM 886 O O . GLY A 1 117 ? 16.994 -13.551 -0.808 1.00 90.50 117 GLY A O 1
ATOM 887 N N . LEU A 1 118 ? 15.359 -13.050 0.653 1.00 93.38 118 LEU A N 1
ATOM 888 C CA . LEU A 1 118 ? 15.979 -13.657 1.838 1.00 93.38 118 LEU A CA 1
ATOM 889 C C . LEU A 1 118 ? 15.207 -14.887 2.342 1.00 93.38 118 LEU A C 1
ATOM 891 O O . LEU A 1 118 ? 15.487 -15.355 3.444 1.00 93.38 118 LEU A O 1
ATOM 895 N N . GLU A 1 119 ? 14.227 -15.376 1.573 1.00 93.12 119 GLU A N 1
ATOM 896 C CA . GLU A 1 119 ? 13.429 -16.569 1.895 1.00 93.12 119 GLU A CA 1
ATOM 897 C C . GLU A 1 119 ? 12.753 -16.485 3.280 1.00 93.12 119 GLU A C 1
ATOM 899 O O . GLU A 1 119 ? 12.641 -17.454 4.030 1.00 93.12 119 GLU A O 1
ATOM 904 N N . LEU A 1 120 ? 12.276 -15.292 3.653 1.00 94.81 120 LEU A N 1
ATOM 905 C CA . LEU A 1 120 ? 11.719 -15.017 4.984 1.00 94.81 120 LEU A CA 1
ATOM 906 C C . LEU A 1 120 ? 10.210 -15.254 5.080 1.00 94.81 120 LEU A C 1
ATOM 908 O O . LEU A 1 120 ? 9.631 -15.007 6.139 1.00 94.81 120 LEU A O 1
ATOM 912 N N . ARG A 1 121 ? 9.559 -15.703 4.000 1.00 93.19 121 ARG A N 1
ATOM 913 C CA . ARG A 1 121 ? 8.093 -15.795 3.912 1.00 93.19 121 ARG A CA 1
ATOM 914 C C . ARG A 1 121 ? 7.489 -16.579 5.076 1.00 93.19 121 ARG A C 1
ATOM 916 O O . ARG A 1 121 ? 6.619 -16.046 5.754 1.00 93.19 121 ARG A O 1
ATOM 923 N N . GLU A 1 122 ? 7.965 -17.794 5.338 1.00 92.62 122 GLU A N 1
ATOM 924 C CA . GLU A 1 122 ? 7.426 -18.643 6.413 1.00 92.62 122 GLU A CA 1
ATOM 925 C C . GLU A 1 122 ? 7.664 -18.037 7.800 1.00 92.62 122 GLU A C 1
ATOM 927 O O . GLU A 1 122 ? 6.754 -17.966 8.626 1.00 92.62 122 GLU A O 1
ATOM 932 N N . ARG A 1 123 ? 8.877 -17.516 8.037 1.00 94.56 123 ARG A N 1
ATOM 933 C CA . ARG A 1 123 ? 9.247 -16.894 9.318 1.00 94.56 123 ARG A CA 1
ATOM 934 C C . ARG A 1 123 ? 8.391 -15.663 9.608 1.00 94.56 123 ARG A C 1
ATOM 936 O O . ARG A 1 123 ? 7.995 -15.449 10.749 1.00 94.56 123 ARG A O 1
ATOM 943 N N . ILE A 1 124 ? 8.105 -14.858 8.584 1.00 95.50 124 ILE A N 1
ATOM 944 C CA . ILE A 1 124 ? 7.277 -13.658 8.721 1.00 95.50 124 ILE A CA 1
ATOM 945 C C . ILE A 1 124 ? 5.802 -14.027 8.835 1.00 95.50 124 ILE A C 1
ATOM 947 O O . ILE A 1 124 ? 5.120 -13.408 9.642 1.00 95.50 124 ILE A O 1
ATOM 951 N N . ALA A 1 125 ? 5.312 -15.030 8.101 1.00 95.00 125 ALA A N 1
ATOM 952 C CA . ALA A 1 125 ? 3.916 -15.466 8.181 1.00 95.00 125 ALA A CA 1
ATOM 953 C C . ALA A 1 125 ? 3.503 -15.804 9.626 1.00 95.00 125 ALA A C 1
ATOM 955 O O . ALA A 1 125 ? 2.443 -15.371 10.073 1.00 95.00 125 ALA A O 1
ATOM 956 N N . GLY A 1 126 ? 4.384 -16.455 10.398 1.00 95.56 126 GLY A N 1
ATOM 957 C CA . GLY A 1 126 ? 4.133 -16.776 11.811 1.00 95.56 126 GLY A CA 1
ATOM 958 C C . GLY A 1 126 ? 3.953 -15.565 12.742 1.00 95.56 126 GLY A C 1
ATOM 959 O O . GLY A 1 126 ? 3.318 -15.692 13.785 1.00 95.56 126 GLY A O 1
ATOM 960 N N . VAL A 1 127 ? 4.467 -14.386 12.373 1.00 97.56 127 VAL A N 1
ATOM 961 C CA . VAL A 1 127 ? 4.339 -13.134 13.154 1.00 97.56 127 VAL 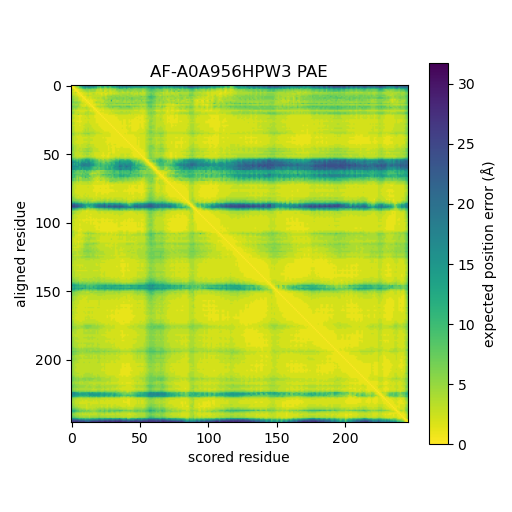A CA 1
ATOM 962 C C . VAL A 1 127 ? 3.542 -12.046 12.423 1.00 97.56 127 VAL A C 1
ATOM 964 O O . VAL A 1 127 ? 3.329 -10.954 12.955 1.00 97.56 127 VAL A O 1
ATOM 967 N N . ALA A 1 128 ? 3.081 -12.322 11.203 1.00 98.06 128 ALA A N 1
ATOM 968 C CA . ALA A 1 128 ? 2.420 -11.358 10.336 1.00 98.06 128 ALA A CA 1
ATOM 969 C C . ALA A 1 128 ? 1.148 -10.745 10.954 1.00 98.06 128 ALA A C 1
ATOM 971 O O . ALA A 1 128 ? 1.005 -9.520 10.862 1.00 98.06 128 ALA A O 1
ATOM 972 N N . PRO A 1 129 ? 0.276 -11.502 11.660 1.00 98.62 129 PRO A N 1
ATOM 973 C CA . PRO A 1 129 ? -0.882 -10.910 12.328 1.00 98.62 129 PRO A CA 1
ATOM 974 C C . PRO A 1 129 ? -0.489 -9.839 13.355 1.00 98.62 129 PRO A C 1
ATOM 976 O O . PRO A 1 129 ? -1.096 -8.767 13.406 1.00 98.62 129 PRO A O 1
ATOM 979 N N . GLU A 1 130 ? 0.564 -10.085 14.140 1.00 98.50 130 GLU A N 1
ATOM 980 C CA . GLU A 1 130 ? 1.046 -9.129 15.139 1.00 98.50 130 GLU A CA 1
ATOM 981 C C . GLU A 1 130 ? 1.633 -7.878 14.474 1.00 98.50 130 GLU A C 1
ATOM 983 O O . GLU A 1 130 ? 1.321 -6.755 14.882 1.00 98.50 130 GLU A O 1
ATOM 988 N N . LEU A 1 131 ? 2.448 -8.051 13.428 1.00 98.50 131 LEU A N 1
ATOM 989 C CA . LEU A 1 131 ? 3.057 -6.942 12.690 1.00 98.50 131 LEU A CA 1
ATOM 990 C C . LEU A 1 131 ? 2.000 -6.060 12.010 1.00 98.50 131 LEU A C 1
ATOM 992 O O . LEU A 1 131 ? 2.069 -4.831 12.115 1.00 98.50 131 LEU A O 1
ATOM 996 N N . ALA A 1 132 ? 0.987 -6.672 11.391 1.00 98.69 132 ALA A N 1
ATOM 997 C CA . ALA A 1 132 ? -0.160 -5.962 10.834 1.00 98.69 132 ALA A CA 1
ATOM 998 C C . ALA A 1 132 ? -0.905 -5.168 11.915 1.00 98.69 132 ALA A C 1
ATOM 1000 O O . ALA A 1 132 ? -1.112 -3.960 11.775 1.00 98.69 132 ALA A O 1
ATOM 1001 N N . ALA A 1 133 ? -1.247 -5.819 13.029 1.00 98.75 133 ALA A N 1
ATOM 1002 C CA . ALA A 1 133 ? -1.976 -5.182 14.117 1.00 98.75 133 ALA A CA 1
ATOM 1003 C C . ALA A 1 133 ? -1.179 -4.029 14.754 1.00 98.75 133 ALA A C 1
ATOM 1005 O O . ALA A 1 133 ? -1.749 -2.994 15.093 1.00 98.75 133 ALA A O 1
ATOM 1006 N N . ARG A 1 134 ? 0.149 -4.155 14.878 1.00 98.69 134 ARG A N 1
ATOM 1007 C CA . ARG A 1 134 ? 1.026 -3.075 15.366 1.00 98.69 134 ARG A CA 1
ATOM 1008 C C . ARG A 1 134 ? 1.016 -1.862 14.441 1.00 98.69 134 ARG A C 1
ATOM 1010 O O . ARG A 1 134 ? 0.918 -0.739 14.938 1.00 98.69 134 ARG A O 1
ATOM 1017 N N . ALA A 1 135 ? 1.090 -2.073 13.128 1.00 98.69 135 ALA A N 1
ATOM 1018 C CA . ALA A 1 135 ? 1.011 -0.989 12.153 1.00 98.69 135 ALA A CA 1
ATOM 1019 C C . ALA A 1 135 ? -0.356 -0.281 12.209 1.00 98.69 135 ALA A C 1
ATOM 1021 O O . ALA A 1 135 ? -0.406 0.947 12.284 1.00 98.69 135 ALA A O 1
ATOM 1022 N N . LEU A 1 136 ? -1.458 -1.036 12.277 1.00 98.81 136 LEU A N 1
ATOM 1023 C CA . LEU A 1 136 ? -2.812 -0.476 12.386 1.00 98.81 136 LEU A CA 1
ATOM 1024 C C . LEU A 1 136 ? -3.021 0.288 13.703 1.00 98.81 136 LEU A C 1
ATOM 1026 O O . LEU A 1 136 ? -3.494 1.426 13.681 1.00 98.81 136 LEU A O 1
ATOM 1030 N N . ARG A 1 137 ? -2.579 -0.266 14.841 1.00 98.56 137 ARG A N 1
ATOM 1031 C CA . ARG A 1 137 ? -2.617 0.428 16.142 1.00 98.56 137 ARG A CA 1
ATOM 1032 C C . ARG A 1 137 ? -1.815 1.721 16.133 1.00 98.56 137 ARG A C 1
ATOM 1034 O O . ARG A 1 137 ? -2.255 2.709 16.715 1.00 98.56 137 ARG A O 1
ATOM 1041 N N . TRP A 1 138 ? -0.658 1.737 15.468 1.00 98.62 138 TRP A N 1
ATOM 1042 C CA . TRP A 1 138 ? 0.130 2.958 15.312 1.00 98.62 138 TRP A CA 1
ATOM 1043 C C . TRP A 1 138 ? -0.651 4.030 14.543 1.00 98.62 138 TRP A C 1
ATOM 1045 O O . TRP A 1 138 ? -0.675 5.182 14.979 1.00 98.62 138 TRP A O 1
ATOM 1055 N N . ILE A 1 139 ? -1.340 3.660 13.454 1.00 98.44 139 ILE A N 1
ATOM 1056 C CA . ILE A 1 139 ? -2.176 4.595 12.684 1.00 98.44 139 ILE A CA 1
ATOM 1057 C C . ILE A 1 139 ? -3.272 5.177 13.573 1.00 98.44 139 ILE A C 1
ATOM 1059 O O . ILE A 1 139 ? -3.384 6.399 13.658 1.00 98.44 139 ILE A O 1
ATOM 1063 N N . VAL A 1 140 ? -4.037 4.323 14.264 1.00 98.31 140 VAL A N 1
ATOM 1064 C CA . VAL A 1 140 ? -5.115 4.752 15.170 1.00 98.31 140 VAL A CA 1
ATOM 1065 C C . VAL A 1 140 ? -4.569 5.702 16.231 1.00 98.31 140 VAL A C 1
ATOM 1067 O O . VAL A 1 140 ? -5.049 6.826 16.345 1.00 98.31 140 VAL A O 1
ATOM 1070 N N . ALA A 1 141 ? -3.516 5.292 16.944 1.00 97.44 141 ALA A N 1
ATOM 1071 C CA . ALA A 1 141 ? -2.936 6.068 18.033 1.00 97.44 141 ALA A CA 1
ATOM 1072 C C . ALA A 1 141 ? -2.417 7.440 17.584 1.00 97.44 141 ALA A C 1
ATOM 1074 O O . ALA A 1 141 ? -2.501 8.398 18.346 1.00 97.44 141 ALA A O 1
ATOM 1075 N N . ARG A 1 142 ? -1.866 7.554 16.369 1.00 95.88 142 ARG A N 1
ATOM 1076 C CA . ARG A 1 142 ? -1.342 8.825 15.847 1.00 95.88 142 ARG A CA 1
ATOM 1077 C C . ARG A 1 142 ? -2.425 9.707 15.246 1.00 95.88 142 ARG A C 1
ATOM 1079 O O . ARG A 1 142 ? -2.396 10.915 15.449 1.00 95.88 142 ARG A O 1
ATOM 1086 N N . GLN A 1 143 ? -3.374 9.126 14.520 1.00 94.38 143 GLN A N 1
ATOM 1087 C CA . GLN A 1 143 ? -4.451 9.880 13.882 1.00 94.38 143 GLN A CA 1
ATOM 1088 C C . GLN A 1 143 ? -5.482 10.387 14.888 1.00 94.38 143 GLN A C 1
ATOM 1090 O O . GLN A 1 143 ? -6.085 11.427 14.628 1.00 94.38 143 GLN A O 1
ATOM 1095 N N . SER A 1 144 ? -5.691 9.679 16.004 1.00 92.62 144 SER A N 1
ATOM 1096 C CA . SER A 1 144 ? -6.647 10.070 17.047 1.00 92.62 144 SER A CA 1
ATOM 1097 C C . SER A 1 144 ? -6.107 11.129 18.014 1.00 92.62 144 SER A C 1
ATOM 1099 O O . SER A 1 144 ? -6.821 11.533 18.927 1.00 92.62 144 SER A O 1
ATOM 1101 N N . GLN A 1 145 ? -4.844 11.546 17.875 1.00 90.50 145 GLN A N 1
ATOM 1102 C CA . GLN A 1 145 ? -4.298 12.658 18.654 1.00 90.50 145 GLN A CA 1
ATOM 1103 C C . GLN A 1 145 ? -4.921 13.984 18.198 1.00 90.50 145 GLN A C 1
ATOM 1105 O O . GLN A 1 145 ? -5.308 14.105 17.030 1.00 90.50 145 GLN A O 1
ATOM 1110 N N . PRO A 1 146 ? -4.988 14.999 19.084 1.00 85.44 146 PRO A N 1
ATOM 1111 C CA . PRO A 1 146 ? -5.387 16.340 18.687 1.00 85.44 146 PRO A CA 1
ATOM 1112 C C . PRO A 1 146 ? -4.601 16.789 17.448 1.00 85.44 146 PRO A C 1
ATOM 1114 O O . PRO A 1 146 ? -3.377 16.610 17.400 1.00 85.44 146 PRO A O 1
ATOM 1117 N N . PRO A 1 147 ? -5.280 17.332 16.424 1.00 81.62 147 PRO A N 1
ATOM 1118 C CA . PRO A 1 147 ? -4.617 17.698 15.188 1.00 81.62 147 PRO A CA 1
ATOM 1119 C C . PRO A 1 147 ? -3.541 18.745 15.470 1.00 81.62 147 PRO A C 1
ATOM 1121 O O . PRO A 1 147 ? -3.777 19.737 16.158 1.00 81.62 147 PRO A O 1
ATOM 1124 N N . ALA A 1 148 ? -2.352 18.533 14.909 1.00 83.12 148 ALA A N 1
ATOM 1125 C CA . ALA A 1 148 ? -1.282 19.514 14.994 1.00 83.12 148 ALA A CA 1
ATOM 1126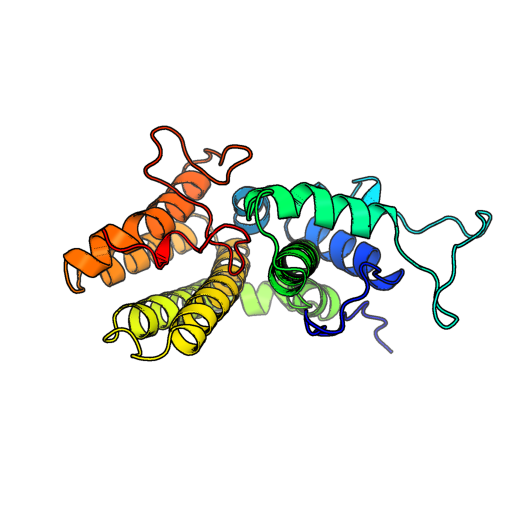 C C . ALA A 1 148 ? -1.742 20.862 14.412 1.00 83.12 148 ALA A C 1
ATOM 1128 O O . ALA A 1 148 ? -2.382 20.903 13.356 1.00 83.12 148 ALA A O 1
ATOM 1129 N N . SER A 1 149 ? -1.350 21.958 15.067 1.00 83.50 149 SER A N 1
ATOM 1130 C CA . SER A 1 149 ? -1.650 23.329 14.628 1.00 83.50 149 SER A CA 1
ATOM 1131 C C . SER A 1 149 ? -1.107 23.618 13.224 1.00 83.50 149 SER A C 1
ATOM 1133 O O . SER A 1 149 ? -1.731 24.317 12.430 1.00 83.50 149 SER A O 1
ATOM 1135 N N . HIS A 1 150 ? 0.044 23.033 12.881 1.00 88.75 150 HIS A N 1
ATOM 1136 C CA . HIS A 1 150 ? 0.679 23.219 11.583 1.00 88.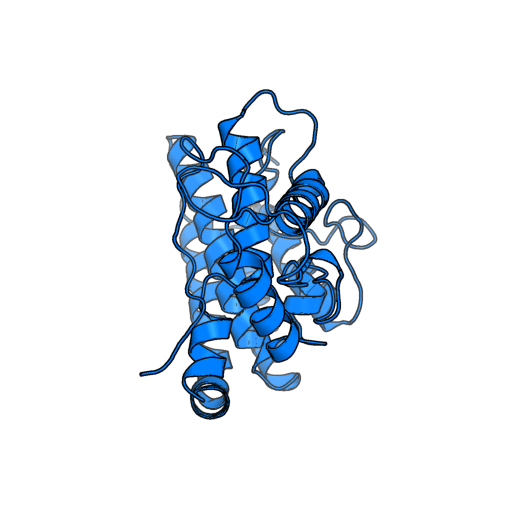75 150 HIS A CA 1
ATOM 1137 C C . HIS A 1 150 ? 0.149 22.240 10.528 1.00 88.75 150 HIS A C 1
ATOM 1139 O O . HIS A 1 150 ? 0.307 21.020 10.631 1.00 88.75 150 HIS A O 1
ATOM 1145 N N . PHE A 1 151 ? -0.368 22.786 9.424 1.00 88.38 151 PHE A N 1
ATOM 1146 C CA . PHE A 1 151 ? -0.872 22.017 8.281 1.00 88.38 151 PHE A CA 1
ATOM 1147 C C . PHE A 1 151 ? 0.149 21.013 7.710 1.00 88.38 151 PHE A C 1
ATOM 1149 O O . PHE A 1 151 ? -0.206 19.883 7.375 1.00 88.38 151 PHE A O 1
ATOM 1156 N N . LYS A 1 152 ? 1.440 21.373 7.666 1.00 89.88 152 LYS A N 1
ATOM 1157 C CA . LYS A 1 152 ? 2.512 20.466 7.214 1.00 89.88 152 LYS A CA 1
ATOM 1158 C C . LYS A 1 152 ? 2.604 19.199 8.074 1.00 89.88 152 LYS A C 1
ATOM 1160 O O . LYS A 1 152 ? 2.785 18.113 7.529 1.00 89.88 152 LYS A O 1
ATOM 1165 N N . ALA A 1 153 ? 2.445 19.319 9.392 1.00 92.12 153 ALA A N 1
ATOM 1166 C CA . ALA A 1 153 ? 2.472 18.173 10.299 1.00 92.12 153 ALA A CA 1
ATOM 1167 C C . ALA A 1 153 ? 1.261 17.252 10.073 1.00 92.12 153 ALA A C 1
ATOM 1169 O O . ALA A 1 153 ? 1.412 16.033 10.040 1.00 92.12 153 ALA A O 1
ATOM 1170 N N . ARG A 1 154 ? 0.081 17.829 9.807 1.00 93.00 154 ARG A N 1
ATOM 1171 C CA . ARG A 1 154 ? -1.120 17.071 9.420 1.00 93.00 154 ARG A CA 1
ATOM 1172 C C . ARG A 1 154 ? -0.927 16.303 8.107 1.00 93.00 154 ARG A C 1
ATOM 1174 O O . ARG A 1 154 ? -1.301 15.137 8.022 1.00 93.00 154 ARG A O 1
ATOM 1181 N N . LEU A 1 155 ? -0.310 16.922 7.097 1.00 93.12 155 LEU A N 1
ATOM 1182 C CA . LEU A 1 155 ? 0.037 16.239 5.844 1.00 93.12 155 LEU A CA 1
ATOM 1183 C C . LEU A 1 155 ? 1.043 15.105 6.065 1.00 93.12 155 LEU A C 1
ATOM 1185 O O . LEU A 1 155 ? 0.882 14.026 5.499 1.00 93.12 155 LEU A O 1
ATOM 1189 N N . GLN A 1 156 ? 2.067 15.327 6.892 1.00 94.62 156 GLN A N 1
ATOM 1190 C CA . GLN A 1 156 ? 3.041 14.285 7.217 1.00 94.62 156 GLN A CA 1
ATOM 1191 C C . GLN A 1 156 ? 2.373 13.095 7.911 1.00 94.62 156 GLN A C 1
ATOM 1193 O O . GLN A 1 156 ? 2.676 11.947 7.595 1.00 94.62 156 GLN A O 1
ATOM 1198 N N . LEU A 1 157 ? 1.436 13.360 8.822 1.00 96.12 157 LEU A N 1
ATOM 1199 C CA . LEU A 1 157 ? 0.682 12.321 9.510 1.00 96.12 157 LEU A CA 1
ATOM 1200 C C . LEU A 1 157 ? -0.146 11.468 8.536 1.00 96.12 157 LEU A C 1
ATOM 1202 O O . LEU A 1 157 ? -0.141 10.243 8.651 1.00 96.12 157 LEU A O 1
ATOM 1206 N N . VAL A 1 158 ? -0.795 12.086 7.545 1.00 96.81 158 VAL A N 1
ATOM 1207 C CA . VAL A 1 158 ? -1.511 11.360 6.482 1.00 96.81 158 VAL A CA 1
ATOM 1208 C C . VAL A 1 158 ? -0.559 10.467 5.683 1.00 96.81 158 VAL A C 1
ATOM 1210 O O . VAL A 1 158 ? -0.825 9.276 5.534 1.00 96.81 158 VAL A O 1
ATOM 1213 N N . LYS A 1 159 ? 0.587 11.002 5.245 1.00 96.81 159 LYS A N 1
ATOM 1214 C CA . LYS A 1 159 ? 1.601 10.237 4.496 1.00 96.81 159 LYS A CA 1
ATOM 1215 C C . LYS A 1 159 ? 2.133 9.050 5.289 1.00 96.81 159 LYS A C 1
ATOM 1217 O O . LYS A 1 159 ? 2.191 7.938 4.770 1.00 96.81 159 LYS A O 1
ATOM 1222 N N . ASN A 1 160 ? 2.464 9.266 6.560 1.00 97.56 160 ASN A N 1
ATOM 1223 C CA . ASN A 1 160 ? 2.940 8.196 7.428 1.00 97.56 160 ASN A CA 1
ATOM 1224 C C . ASN A 1 160 ? 1.838 7.158 7.695 1.00 97.56 160 ASN A C 1
ATOM 1226 O O . ASN A 1 160 ? 2.134 5.971 7.777 1.00 97.56 160 ASN A O 1
ATOM 1230 N N . SER A 1 161 ? 0.570 7.578 7.783 1.00 98.31 161 SER A N 1
ATOM 1231 C CA . SER A 1 161 ? -0.566 6.657 7.930 1.00 98.31 161 SER A CA 1
ATOM 1232 C C . SER A 1 161 ? -0.749 5.781 6.691 1.00 98.31 161 SER A C 1
ATOM 1234 O O . SER A 1 161 ? -0.927 4.575 6.825 1.00 98.31 161 SER A O 1
ATOM 1236 N N . ALA A 1 162 ? -0.640 6.354 5.489 1.00 98.31 162 ALA A N 1
ATOM 1237 C CA . ALA A 1 162 ? -0.676 5.591 4.242 1.00 98.31 162 ALA A CA 1
ATOM 1238 C C . ALA A 1 162 ? 0.522 4.631 4.122 1.00 98.31 162 ALA A C 1
ATOM 1240 O O . ALA A 1 162 ? 0.371 3.498 3.669 1.00 98.31 162 ALA A O 1
ATOM 1241 N N . TYR A 1 163 ? 1.713 5.045 4.567 1.00 97.56 163 TYR A N 1
ATOM 1242 C CA . TYR A 1 163 ? 2.889 4.173 4.624 1.00 97.56 163 TYR A CA 1
ATOM 1243 C C . TYR A 1 163 ? 2.703 3.003 5.604 1.00 97.56 163 TYR A C 1
ATOM 1245 O O . TYR A 1 163 ? 2.932 1.850 5.241 1.00 97.56 163 TYR A O 1
ATOM 1253 N N . ALA A 1 164 ? 2.218 3.276 6.817 1.00 98.38 164 ALA A N 1
ATOM 1254 C CA . ALA A 1 164 ? 1.914 2.242 7.801 1.00 98.38 164 ALA A CA 1
ATOM 1255 C C . ALA A 1 164 ? 0.799 1.299 7.315 1.00 98.38 164 ALA A C 1
ATOM 1257 O O . ALA A 1 164 ? 0.893 0.091 7.527 1.00 98.38 164 ALA A O 1
ATOM 1258 N N . LEU A 1 165 ? -0.216 1.810 6.605 1.00 98.75 165 LEU A N 1
ATOM 1259 C CA . LEU A 1 165 ? -1.269 0.965 6.038 1.00 98.75 165 LEU A CA 1
ATOM 1260 C C . LEU A 1 165 ? -0.710 0.032 4.961 1.00 98.75 165 LEU A C 1
ATOM 1262 O O . LEU A 1 165 ? -1.060 -1.144 4.948 1.00 98.75 165 LEU A O 1
ATOM 1266 N N . ARG A 1 166 ? 0.208 0.506 4.108 1.00 98.56 166 ARG A N 1
ATOM 1267 C CA . ARG A 1 166 ? 0.906 -0.356 3.137 1.00 98.56 166 ARG A CA 1
ATOM 1268 C C . ARG A 1 166 ? 1.632 -1.508 3.825 1.00 98.56 166 ARG A C 1
ATOM 1270 O O . ARG A 1 166 ? 1.530 -2.642 3.367 1.00 98.56 166 ARG A O 1
ATOM 1277 N N . GLN A 1 167 ? 2.326 -1.236 4.930 1.00 98.19 167 GLN A N 1
ATOM 1278 C CA . GLN A 1 167 ? 2.983 -2.285 5.714 1.00 98.19 167 GLN A CA 1
ATOM 1279 C C . GLN A 1 167 ? 1.964 -3.252 6.328 1.00 98.19 167 GLN A C 1
ATOM 1281 O O . GLN A 1 167 ? 2.135 -4.463 6.214 1.00 98.19 167 GLN A O 1
ATOM 1286 N N . ALA A 1 168 ? 0.879 -2.738 6.912 1.00 98.75 168 ALA A N 1
ATOM 1287 C CA . ALA A 1 168 ? -0.184 -3.569 7.468 1.00 98.75 168 ALA A CA 1
ATOM 1288 C C . ALA A 1 168 ? -0.792 -4.502 6.413 1.00 98.75 168 ALA A C 1
ATOM 1290 O O . ALA A 1 168 ? -0.878 -5.703 6.640 1.00 98.75 168 ALA A O 1
ATOM 1291 N N . LEU A 1 169 ? -1.151 -3.973 5.241 1.00 98.75 169 LEU A N 1
ATOM 1292 C CA . LEU A 1 169 ? -1.719 -4.744 4.134 1.00 98.75 169 LEU A CA 1
ATOM 1293 C C . LEU A 1 169 ? -0.739 -5.787 3.587 1.00 98.75 169 LEU A C 1
ATOM 1295 O O . LEU A 1 169 ? -1.164 -6.878 3.208 1.00 98.75 169 LEU A O 1
ATOM 1299 N N . PHE A 1 170 ? 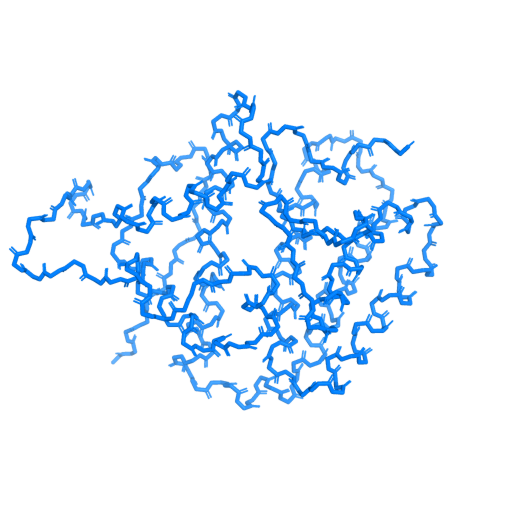0.562 -5.482 3.565 1.00 98.50 170 PHE A N 1
ATOM 1300 C CA . PHE A 1 170 ? 1.580 -6.460 3.193 1.00 98.50 170 PHE A CA 1
ATOM 1301 C C . PHE A 1 170 ? 1.612 -7.620 4.189 1.00 98.50 170 PHE A C 1
ATOM 1303 O O . PHE A 1 170 ? 1.554 -8.771 3.776 1.00 98.50 170 PHE A O 1
ATOM 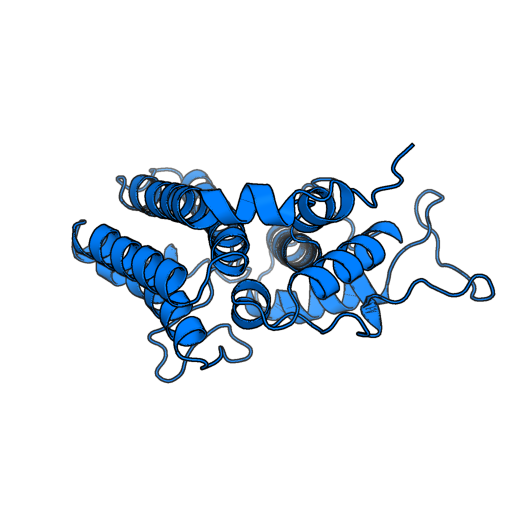1310 N N . PHE A 1 171 ? 1.642 -7.344 5.494 1.00 98.50 171 PHE A N 1
ATOM 1311 C CA . PHE A 1 171 ? 1.633 -8.410 6.497 1.00 98.50 171 PHE A CA 1
ATOM 1312 C C . PHE A 1 171 ? 0.317 -9.195 6.488 1.00 98.50 171 PHE A C 1
ATOM 1314 O O . PHE A 1 171 ? 0.350 -10.418 6.493 1.00 98.50 171 PHE A O 1
ATOM 1321 N N . LEU A 1 172 ? -0.833 -8.528 6.351 1.00 98.44 172 LEU A N 1
ATOM 1322 C CA . LEU A 1 172 ? -2.128 -9.199 6.179 1.00 98.44 172 LEU A CA 1
ATOM 1323 C C . LEU A 1 172 ? -2.162 -10.117 4.949 1.00 98.44 172 LEU A C 1
ATOM 1325 O O . LEU A 1 172 ? -2.856 -11.124 4.963 1.00 98.44 172 LEU A O 1
ATOM 1329 N N . SER A 1 173 ? -1.393 -9.801 3.904 1.00 97.69 173 SER A N 1
ATOM 1330 C CA . SER A 1 173 ? -1.262 -10.640 2.703 1.00 97.69 173 SER A CA 1
ATOM 1331 C C . SER A 1 173 ? -0.470 -11.928 2.924 1.00 97.69 173 SER A C 1
ATOM 1333 O O . SER A 1 173 ? -0.458 -12.790 2.048 1.00 97.69 173 SER A O 1
ATOM 1335 N N . LEU A 1 174 ? 0.213 -12.049 4.063 1.00 96.62 174 LEU A N 1
ATOM 1336 C CA . LEU A 1 174 ? 0.940 -13.249 4.479 1.00 96.62 174 LEU A CA 1
ATOM 1337 C C . LEU A 1 174 ? 0.161 -14.072 5.518 1.00 96.62 174 LEU A C 1
ATOM 1339 O O . LEU A 1 174 ? 0.618 -15.149 5.891 1.00 96.62 174 LEU A O 1
ATOM 1343 N N . CYS A 1 175 ? -0.983 -13.570 5.987 1.00 97.06 175 CYS A N 1
ATOM 1344 C CA . CYS A 1 175 ? -1.869 -14.269 6.910 1.00 97.06 175 CYS A CA 1
ATOM 1345 C C . CYS A 1 175 ? -2.810 -15.224 6.165 1.00 97.06 175 CYS A C 1
ATOM 1347 O O . CYS A 1 175 ? -3.151 -14.998 5.003 1.00 97.06 175 CYS A O 1
ATOM 1349 N N . ASP A 1 176 ? -3.315 -16.236 6.872 1.00 95.06 176 ASP A N 1
ATOM 1350 C CA . ASP A 1 176 ? -4.551 -16.908 6.472 1.00 95.06 176 ASP A CA 1
ATOM 1351 C C . ASP A 1 176 ? -5.766 -15.967 6.625 1.00 95.06 176 ASP A C 1
ATOM 1353 O O . ASP A 1 176 ? -5.722 -14.961 7.344 1.00 95.06 176 ASP A O 1
ATOM 1357 N N . GLU A 1 177 ? -6.869 -16.303 5.953 1.00 93.62 177 GLU A N 1
ATOM 1358 C CA . GLU A 1 177 ? -8.072 -15.463 5.896 1.00 93.62 177 GLU A CA 1
ATOM 1359 C C . GLU A 1 177 ? -8.676 -15.182 7.277 1.00 93.62 177 GLU A C 1
ATOM 1361 O O . GLU A 1 177 ? -9.100 -14.056 7.549 1.00 93.62 177 GLU A O 1
ATOM 1366 N N . ARG A 1 178 ? -8.669 -16.172 8.180 1.00 96.12 178 ARG A N 1
ATOM 1367 C CA . ARG A 1 178 ? -9.231 -16.024 9.529 1.00 96.12 178 ARG A CA 1
ATOM 1368 C C . ARG A 1 178 ? -8.393 -15.054 10.356 1.00 96.12 178 ARG A C 1
ATOM 1370 O O . ARG A 1 178 ? -8.953 -14.155 10.987 1.00 96.12 178 ARG A O 1
ATOM 1377 N N . SER A 1 179 ? -7.071 -15.208 10.334 1.00 97.50 179 SER A N 1
ATOM 1378 C CA . SER A 1 179 ? -6.149 -14.303 11.027 1.00 97.50 179 SER A CA 1
ATOM 1379 C C . SER A 1 179 ? -6.241 -12.875 10.480 1.00 97.50 179 SER A C 1
ATOM 1381 O O . SER A 1 179 ? -6.293 -11.917 11.255 1.00 97.50 179 SER A O 1
ATOM 1383 N N . ALA A 1 180 ? -6.325 -12.712 9.154 1.00 97.69 180 ALA A N 1
ATOM 1384 C CA . ALA A 1 180 ? -6.502 -11.402 8.527 1.00 97.69 180 ALA A CA 1
ATOM 1385 C C . ALA A 1 180 ? -7.823 -10.734 8.950 1.00 97.69 180 ALA A C 1
ATOM 1387 O O . ALA A 1 180 ? -7.819 -9.569 9.360 1.00 97.69 180 ALA A O 1
ATOM 1388 N N . ALA A 1 181 ? -8.934 -11.478 8.924 1.00 97.62 181 ALA A N 1
ATOM 1389 C CA . ALA A 1 181 ? -10.240 -10.988 9.359 1.00 97.62 181 ALA A CA 1
ATOM 1390 C C . ALA A 1 181 ? -10.235 -10.576 10.840 1.00 97.62 181 ALA A C 1
ATOM 1392 O O . ALA A 1 181 ? -10.756 -9.515 11.186 1.00 97.62 181 ALA A O 1
ATOM 1393 N N . GLN A 1 182 ? -9.589 -11.358 11.713 1.00 98.38 182 GLN A N 1
ATOM 1394 C CA . GLN A 1 182 ? -9.481 -11.033 13.137 1.00 98.38 182 GLN A CA 1
ATOM 1395 C C . GLN A 1 182 ? -8.692 -9.737 13.381 1.00 98.38 182 GLN A C 1
ATOM 1397 O O . GLN A 1 182 ? -9.104 -8.909 14.197 1.00 98.38 182 GLN A O 1
ATOM 1402 N N . VAL A 1 183 ? -7.585 -9.525 12.661 1.00 98.69 183 VAL A N 1
ATOM 1403 C CA . VAL A 1 183 ? -6.804 -8.282 12.767 1.00 98.69 183 VAL A CA 1
ATOM 1404 C C . VAL A 1 183 ? -7.614 -7.076 12.285 1.00 98.69 183 VAL A C 1
ATOM 1406 O O . VAL A 1 183 ? -7.592 -6.030 12.937 1.00 98.69 183 VAL A O 1
ATOM 1409 N N . VAL A 1 184 ? -8.360 -7.205 11.184 1.00 98.38 184 VAL A N 1
ATOM 1410 C CA . VAL A 1 184 ? -9.186 -6.100 10.663 1.00 98.38 184 VAL A CA 1
ATOM 1411 C C . VAL A 1 184 ? -10.389 -5.812 11.563 1.00 98.38 184 VAL A C 1
ATOM 1413 O O . VAL A 1 184 ? -10.706 -4.642 11.782 1.00 98.38 184 VAL A O 1
ATOM 1416 N N . TYR A 1 185 ? -10.996 -6.833 12.172 1.00 98.31 185 TYR A N 1
ATOM 1417 C CA . TYR A 1 185 ? -12.017 -6.641 13.206 1.00 98.31 185 TYR A CA 1
ATOM 1418 C C . TYR A 1 185 ? -11.465 -5.854 14.405 1.00 98.31 185 TYR A C 1
ATOM 1420 O O . TYR A 1 185 ? -12.083 -4.889 14.857 1.00 98.31 185 TYR A O 1
ATOM 1428 N N . GLY A 1 186 ? -10.261 -6.203 14.874 1.00 98.56 186 GLY A N 1
ATOM 1429 C CA . GLY A 1 186 ? -9.571 -5.451 15.925 1.00 98.56 186 GLY A CA 1
ATOM 1430 C C . GLY A 1 186 ? -9.298 -3.996 15.532 1.00 98.56 186 GLY A C 1
ATOM 1431 O O . GLY A 1 186 ? -9.537 -3.090 16.325 1.00 98.56 186 GLY A O 1
ATOM 1432 N N . PHE A 1 187 ? -8.879 -3.750 14.288 1.00 98.62 187 PHE A N 1
ATOM 1433 C CA . PHE A 1 187 ? -8.679 -2.396 13.767 1.00 98.62 187 PHE A CA 1
ATOM 1434 C C . PHE A 1 187 ? -9.972 -1.572 13.743 1.00 98.62 187 PHE A C 1
ATOM 1436 O O . PHE A 1 187 ? -9.957 -0.407 14.142 1.00 98.62 187 PHE A O 1
ATOM 1443 N N . GLN A 1 188 ? -11.096 -2.166 13.333 1.00 98.50 188 GLN A N 1
ATOM 1444 C CA . GLN A 1 188 ? -12.397 -1.501 13.409 1.00 98.50 188 GLN A CA 1
ATOM 1445 C C . GLN A 1 188 ? -12.751 -1.138 14.857 1.00 98.50 188 GLN A C 1
ATOM 1447 O O . GLN A 1 188 ? -13.121 0.008 15.119 1.00 98.50 188 GLN A O 1
ATOM 1452 N N . ALA A 1 189 ? -12.616 -2.082 15.792 1.00 98.38 189 ALA A N 1
ATOM 1453 C CA . ALA A 1 189 ? -12.908 -1.845 17.204 1.00 98.38 189 ALA A CA 1
ATOM 1454 C C . ALA A 1 189 ? -12.019 -0.732 17.791 1.00 98.38 189 ALA A C 1
ATOM 1456 O O . ALA A 1 189 ? -12.519 0.181 18.451 1.00 98.38 189 ALA A O 1
ATOM 1457 N N . ASP A 1 190 ? -10.720 -0.745 17.474 1.00 98.25 190 ASP A N 1
ATOM 1458 C CA . ASP A 1 190 ? -9.760 0.280 17.896 1.00 98.25 190 ASP A CA 1
ATOM 1459 C C . ASP A 1 190 ? -10.124 1.678 17.382 1.00 98.25 190 ASP A C 1
ATOM 1461 O O . ASP A 1 190 ? -9.862 2.662 18.078 1.00 98.25 190 ASP A O 1
ATOM 1465 N N . VAL A 1 191 ? -10.704 1.776 16.178 1.00 98.19 191 VAL A N 1
ATOM 1466 C CA . VAL A 1 191 ? -11.203 3.036 15.607 1.00 98.19 191 VAL A CA 1
ATOM 1467 C C . VAL A 1 191 ? -12.492 3.478 16.302 1.00 98.19 191 VAL A C 1
ATOM 1469 O O . VAL A 1 191 ? -12.618 4.641 16.684 1.00 98.19 191 VAL A O 1
ATOM 1472 N N . GLN A 1 192 ? -13.441 2.562 16.503 1.00 97.31 192 GLN A N 1
ATOM 1473 C CA . GLN A 1 192 ? -14.732 2.856 17.136 1.00 97.31 192 GLN A CA 1
ATOM 1474 C C . GLN A 1 192 ? -14.600 3.264 18.611 1.00 97.31 192 GLN A C 1
ATOM 1476 O O . GLN A 1 192 ? -15.433 4.017 19.106 1.00 97.31 192 GLN A O 1
ATOM 1481 N N . ALA A 1 193 ? -13.544 2.821 19.297 1.00 97.06 193 ALA A N 1
ATOM 1482 C CA . ALA A 1 193 ? -13.264 3.173 20.689 1.00 97.06 193 ALA A CA 1
ATOM 1483 C C . ALA A 1 193 ? -12.698 4.597 20.887 1.00 97.06 193 ALA A C 1
ATOM 1485 O O . ALA A 1 193 ? -12.427 5.001 22.019 1.00 97.06 193 ALA A O 1
ATOM 1486 N N . ARG A 1 194 ? -12.445 5.351 19.810 1.00 96.06 194 ARG A N 1
ATOM 1487 C CA . ARG A 1 194 ? -11.919 6.727 19.880 1.00 96.06 194 ARG A CA 1
ATOM 1488 C C . ARG A 1 194 ? -13.043 7.755 19.822 1.00 96.06 194 ARG A C 1
ATOM 1490 O O . ARG A 1 194 ? -14.218 7.417 19.750 1.00 96.06 194 ARG A O 1
ATOM 1497 N N . ASP A 1 195 ? -12.653 9.029 19.842 1.00 94.81 195 ASP A N 1
ATOM 1498 C CA . ASP A 1 195 ? -13.569 10.150 19.650 1.00 94.81 195 ASP A CA 1
ATOM 1499 C C . ASP A 1 195 ? -14.515 9.910 18.447 1.00 94.81 195 ASP A C 1
ATOM 1501 O O . ASP A 1 195 ? -14.031 9.623 17.344 1.00 94.81 195 ASP A O 1
ATOM 1505 N N . PRO A 1 196 ? -15.847 10.037 18.619 1.00 94.94 196 PRO A N 1
ATOM 1506 C CA . PRO A 1 196 ? -16.808 9.725 17.563 1.00 94.94 196 PRO A CA 1
ATOM 1507 C C . PRO A 1 196 ? -16.657 10.572 16.296 1.00 94.94 196 PRO A C 1
ATOM 1509 O O . PRO A 1 196 ? -16.926 10.081 15.196 1.00 94.94 196 PRO A O 1
ATOM 1512 N N . ALA A 1 197 ? -16.246 11.839 16.411 1.00 93.25 197 ALA A N 1
ATOM 1513 C CA . ALA A 1 197 ? -16.064 12.696 15.241 1.00 93.25 197 ALA A CA 1
ATOM 1514 C C . ALA A 1 197 ? -14.836 12.258 14.432 1.00 93.25 197 ALA A C 1
ATOM 1516 O O . ALA A 1 197 ? -14.911 12.127 13.205 1.00 93.25 197 ALA A O 1
ATOM 1517 N N . TRP A 1 198 ? -13.731 11.946 15.113 1.00 94.12 198 TRP A N 1
ATOM 1518 C CA . TRP A 1 198 ? -12.564 11.337 14.484 1.00 94.12 198 TRP A CA 1
ATOM 1519 C C . TRP A 1 198 ? -12.893 9.975 13.857 1.00 94.12 198 TRP A C 1
ATOM 1521 O O . TRP A 1 198 ? -12.548 9.747 12.694 1.00 94.12 198 TRP A O 1
ATOM 1531 N N . ALA A 1 199 ? -13.599 9.103 14.582 1.00 95.94 199 ALA A N 1
ATOM 1532 C CA . ALA A 1 199 ? -13.943 7.763 14.114 1.00 95.94 199 ALA A CA 1
ATOM 1533 C C . ALA A 1 199 ? -14.772 7.822 12.824 1.00 95.94 199 ALA A C 1
ATOM 1535 O O . ALA A 1 199 ? -14.446 7.130 11.861 1.00 95.94 199 ALA A O 1
ATOM 1536 N N . ARG A 1 200 ? -15.769 8.718 12.741 1.00 94.94 200 ARG A N 1
ATOM 1537 C CA . ARG A 1 200 ? -16.547 8.948 11.507 1.00 94.94 200 ARG A CA 1
ATOM 1538 C C . ARG A 1 200 ? -15.681 9.411 10.336 1.00 94.94 200 ARG A C 1
ATOM 1540 O O . ARG A 1 200 ? -15.851 8.920 9.223 1.00 94.94 200 ARG A O 1
ATOM 1547 N N . ARG A 1 201 ? -14.738 10.330 10.570 1.00 94.19 201 ARG A N 1
ATOM 1548 C CA . ARG A 1 201 ? -13.827 10.829 9.524 1.00 94.19 201 ARG A CA 1
ATOM 1549 C C . ARG A 1 201 ? -12.875 9.744 9.015 1.00 94.19 201 ARG A C 1
ATOM 1551 O O . ARG A 1 201 ? -12.517 9.753 7.838 1.00 94.19 201 ARG A O 1
ATOM 1558 N N . PHE A 1 202 ? -12.454 8.832 9.890 1.00 96.19 202 PHE A N 1
ATOM 1559 C CA . PHE A 1 202 ? -11.498 7.775 9.563 1.00 96.19 202 PHE A CA 1
ATOM 1560 C C . PHE A 1 202 ? -12.154 6.464 9.087 1.00 96.19 202 PHE A C 1
ATOM 1562 O O . PHE A 1 202 ? -11.506 5.678 8.393 1.00 96.19 202 PHE A O 1
ATOM 1569 N N . ALA A 1 203 ? -13.445 6.258 9.372 1.00 96.31 203 ALA A N 1
ATOM 1570 C CA . ALA A 1 203 ? -14.222 5.077 8.987 1.00 96.31 203 ALA A CA 1
ATOM 1571 C C . ALA A 1 203 ? -14.072 4.648 7.512 1.00 96.31 203 ALA A C 1
ATOM 1573 O O . ALA A 1 203 ? -13.976 3.442 7.277 1.00 96.31 203 ALA A O 1
ATOM 1574 N N . PRO A 1 204 ? -13.953 5.559 6.518 1.00 97.56 204 PRO A N 1
ATOM 1575 C CA . PRO A 1 204 ? -13.772 5.141 5.130 1.00 97.56 204 PRO A CA 1
ATOM 1576 C C . PRO A 1 204 ? -12.515 4.310 4.860 1.00 97.56 204 PRO A C 1
ATOM 1578 O O . PRO A 1 204 ? -12.524 3.489 3.943 1.00 97.56 204 PRO A O 1
ATOM 1581 N N . VAL A 1 205 ? -11.451 4.488 5.654 1.00 98.19 205 VAL A N 1
ATOM 1582 C CA . VAL A 1 205 ? -10.229 3.671 5.545 1.00 98.19 205 VAL A CA 1
ATOM 1583 C C . VAL A 1 205 ? -10.508 2.238 5.990 1.00 98.19 205 VAL A C 1
ATOM 1585 O O . VAL A 1 205 ? -10.128 1.300 5.294 1.00 98.19 205 VAL A O 1
ATOM 1588 N N . VAL A 1 206 ? -11.193 2.071 7.128 1.00 98.06 206 VAL A N 1
ATOM 1589 C CA . VAL A 1 206 ? -11.565 0.757 7.681 1.00 98.06 206 VAL A CA 1
ATOM 1590 C C . VAL A 1 206 ? -12.482 0.024 6.707 1.00 98.06 206 VAL A C 1
ATOM 1592 O O . VAL A 1 206 ? -12.170 -1.094 6.303 1.00 98.06 206 VAL A O 1
ATOM 1595 N N . ALA A 1 207 ? -13.534 0.705 6.242 1.00 98.06 207 ALA A N 1
ATOM 1596 C CA . ALA A 1 207 ? -14.456 0.177 5.243 1.00 98.06 207 ALA A CA 1
ATOM 1597 C C . ALA A 1 207 ? -13.730 -0.216 3.947 1.00 98.06 207 ALA A C 1
ATOM 1599 O O . ALA A 1 207 ? -14.065 -1.221 3.335 1.00 98.06 207 ALA A O 1
ATOM 1600 N N . GLY A 1 208 ? -12.693 0.530 3.548 1.00 98.12 208 GLY A N 1
ATOM 1601 C CA . GLY A 1 208 ? -11.845 0.176 2.411 1.00 98.12 208 GLY A CA 1
ATOM 1602 C C . GLY A 1 208 ? -11.078 -1.133 2.588 1.00 98.12 208 GLY A C 1
ATOM 1603 O O . GLY A 1 208 ? -10.926 -1.871 1.624 1.00 98.12 208 GLY A O 1
ATOM 1604 N N . VAL A 1 209 ? -10.593 -1.448 3.789 1.00 98.19 209 VAL A N 1
ATOM 1605 C CA . VAL A 1 209 ? -9.925 -2.739 4.035 1.00 98.19 209 VAL A CA 1
ATOM 1606 C C . VAL A 1 209 ? -10.947 -3.881 4.057 1.00 98.19 209 VAL A C 1
ATOM 1608 O O . VAL A 1 209 ? -10.688 -4.934 3.476 1.00 98.19 209 VAL A O 1
ATOM 1611 N N . GLN A 1 210 ? -12.114 -3.662 4.668 1.00 97.12 210 GLN A N 1
ATOM 1612 C CA . GLN A 1 210 ? -13.196 -4.654 4.733 1.00 97.12 210 GLN A CA 1
ATOM 1613 C C . GLN A 1 210 ? -13.757 -4.996 3.352 1.00 97.12 210 GLN A C 1
ATOM 1615 O O . GLN A 1 210 ? -13.846 -6.172 3.019 1.00 97.12 210 GLN A O 1
ATOM 1620 N N . LEU A 1 211 ? -13.995 -3.981 2.515 1.00 97.00 211 LEU A N 1
ATOM 1621 C CA . LEU A 1 211 ? -14.437 -4.130 1.124 1.00 97.00 211 LEU A CA 1
ATOM 1622 C C . LEU A 1 211 ? -13.605 -5.176 0.361 1.00 97.00 211 LEU A C 1
ATOM 1624 O O . LEU A 1 211 ? -14.139 -6.038 -0.327 1.00 97.00 211 LEU A O 1
ATOM 1628 N N . ILE A 1 212 ? -12.279 -5.114 0.503 1.00 97.44 212 ILE A N 1
ATOM 1629 C CA . ILE A 1 212 ? -11.346 -5.978 -0.233 1.00 97.44 212 ILE A CA 1
ATOM 1630 C C . ILE A 1 212 ? -11.216 -7.371 0.404 1.00 97.44 212 ILE A C 1
ATOM 1632 O O . ILE A 1 212 ? -10.914 -8.349 -0.292 1.00 97.44 212 ILE A O 1
ATOM 1636 N N . LEU A 1 213 ? -11.432 -7.482 1.719 1.00 95.31 213 LEU A N 1
ATOM 1637 C CA . LEU A 1 213 ? -11.552 -8.779 2.391 1.00 95.31 213 LEU A CA 1
ATOM 1638 C C . LEU A 1 213 ? -12.815 -9.521 1.948 1.00 95.31 213 LEU A C 1
ATOM 1640 O O . LEU A 1 213 ? -12.756 -10.726 1.738 1.00 95.31 213 LEU A O 1
ATOM 1644 N N . GLU A 1 214 ? -13.913 -8.798 1.741 1.00 94.12 214 GLU A N 1
ATOM 1645 C CA . GLU A 1 214 ? -15.188 -9.328 1.237 1.00 94.12 214 GLU A CA 1
ATOM 1646 C C . GLU A 1 214 ? -15.152 -9.661 -0.268 1.00 94.12 214 GLU A C 1
ATOM 1648 O O . GLU A 1 214 ? -16.101 -10.223 -0.808 1.00 94.12 214 GLU A O 1
ATOM 1653 N N . GLY A 1 215 ? -14.041 -9.356 -0.947 1.00 94.19 215 GLY A N 1
ATOM 1654 C CA . GLY A 1 215 ? -13.815 -9.687 -2.356 1.00 94.19 215 GLY A CA 1
ATOM 1655 C C . GLY A 1 215 ? -14.308 -8.636 -3.352 1.00 94.19 215 GLY A C 1
ATOM 1656 O O . GLY A 1 215 ? -14.203 -8.861 -4.560 1.00 94.19 215 GLY A O 1
ATOM 1657 N N . ASP A 1 216 ? -14.801 -7.491 -2.878 1.00 95.62 216 ASP A N 1
ATOM 1658 C CA . ASP A 1 216 ? -15.195 -6.366 -3.729 1.00 95.62 216 ASP A CA 1
ATOM 1659 C C . ASP A 1 216 ? -13.968 -5.499 -4.101 1.00 95.62 216 ASP A C 1
ATOM 1661 O O . ASP A 1 216 ? -12.817 -5.835 -3.786 1.00 95.62 216 ASP A O 1
ATOM 1665 N N . ARG A 1 217 ? -14.178 -4.412 -4.851 1.00 95.62 217 ARG A N 1
ATOM 1666 C CA . ARG A 1 217 ? -13.114 -3.582 -5.435 1.00 95.62 217 ARG A CA 1
ATOM 1667 C C . ARG A 1 217 ? -13.409 -2.088 -5.336 1.00 95.62 217 ARG A C 1
ATOM 1669 O O . ARG A 1 217 ? -14.555 -1.651 -5.258 1.00 95.62 217 ARG A O 1
ATOM 1676 N N . PHE A 1 218 ? -12.341 -1.296 -5.374 1.00 96.88 218 PHE A N 1
ATOM 1677 C CA . PHE A 1 218 ? -12.442 0.147 -5.573 1.00 96.88 218 PHE A CA 1
ATOM 1678 C C . PHE A 1 218 ? -12.702 0.482 -7.048 1.00 96.88 218 PHE A C 1
ATOM 1680 O O . PHE A 1 218 ? -12.249 -0.237 -7.938 1.00 96.88 218 PHE A O 1
ATOM 1687 N N . ASP A 1 219 ? -13.380 1.601 -7.296 1.00 94.06 219 ASP A N 1
ATOM 1688 C CA . ASP A 1 219 ? -13.407 2.259 -8.602 1.00 94.06 219 ASP A CA 1
ATOM 1689 C C . ASP A 1 219 ? -12.074 2.977 -8.914 1.00 94.06 219 ASP A C 1
ATOM 1691 O O . ASP A 1 219 ? -11.158 3.037 -8.088 1.00 94.06 219 ASP A O 1
ATOM 1695 N N . GLU A 1 220 ? -11.975 3.576 -10.104 1.00 89.88 220 GLU A N 1
ATOM 1696 C CA . GLU A 1 220 ? -10.798 4.337 -10.566 1.00 89.88 220 GLU A CA 1
ATOM 1697 C C . GLU A 1 220 ? -10.440 5.538 -9.668 1.00 89.88 220 GLU A C 1
ATOM 1699 O O . GLU A 1 220 ? -9.333 6.070 -9.736 1.00 89.88 220 GLU A O 1
ATOM 1704 N N . ARG A 1 221 ? -11.371 5.985 -8.816 1.00 90.50 221 ARG A N 1
ATOM 1705 C CA . ARG A 1 221 ? -11.184 7.089 -7.863 1.00 90.50 221 ARG A CA 1
ATOM 1706 C C . ARG A 1 221 ? -10.892 6.588 -6.448 1.00 90.50 221 ARG A C 1
ATOM 1708 O O . ARG A 1 221 ? -10.951 7.385 -5.505 1.00 90.50 221 ARG A O 1
ATOM 1715 N N . GLY A 1 222 ? -10.632 5.291 -6.285 1.00 94.94 222 GLY A N 1
ATOM 1716 C CA . GLY A 1 222 ? -10.333 4.679 -4.998 1.00 94.94 222 GLY A CA 1
ATOM 1717 C C . GLY A 1 222 ? -11.547 4.569 -4.078 1.00 94.94 222 GLY A C 1
ATOM 1718 O O . GLY A 1 222 ? -11.378 4.591 -2.858 1.00 94.94 222 GLY A O 1
ATOM 1719 N N . ARG A 1 223 ? -12.778 4.512 -4.603 1.00 95.25 223 ARG A N 1
ATOM 1720 C CA . ARG A 1 223 ? -14.015 4.454 -3.800 1.00 95.25 223 ARG A CA 1
ATOM 1721 C C . ARG A 1 223 ? -14.704 3.108 -3.943 1.00 95.25 223 ARG A C 1
ATOM 1723 O O . ARG A 1 223 ? -14.786 2.563 -5.035 1.00 95.25 223 ARG A O 1
ATOM 1730 N N . GLY A 1 224 ? -15.216 2.578 -2.837 1.00 93.88 224 GLY A N 1
ATOM 1731 C CA . GLY A 1 224 ? -16.107 1.419 -2.883 1.00 93.88 224 GLY A CA 1
ATOM 1732 C C . GLY A 1 224 ? -17.534 1.816 -3.253 1.00 93.88 224 GLY A C 1
ATOM 1733 O O . GLY A 1 224 ? -17.910 2.996 -3.187 1.00 93.88 224 GLY A O 1
ATOM 1734 N N . ARG A 1 225 ? -18.353 0.817 -3.597 1.00 84.62 225 ARG A N 1
ATOM 1735 C CA . ARG A 1 225 ? -19.778 1.001 -3.904 1.00 84.62 225 ARG A CA 1
ATOM 1736 C C . ARG A 1 225 ? -20.481 1.766 -2.772 1.00 84.62 225 ARG A C 1
ATOM 1738 O O . ARG A 1 225 ? -20.271 1.499 -1.593 1.00 84.62 225 ARG A O 1
ATO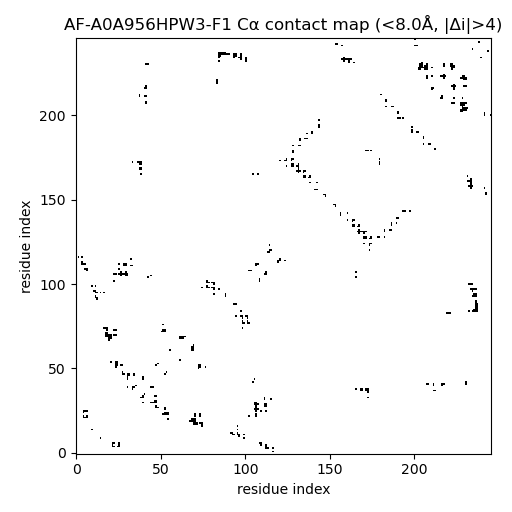M 1745 N N . GLY A 1 226 ? -21.287 2.768 -3.126 1.00 79.38 226 GLY A N 1
ATOM 1746 C CA . GLY A 1 226 ? -21.982 3.622 -2.150 1.00 79.38 226 GLY A CA 1
ATOM 1747 C C . GLY A 1 226 ? -21.098 4.664 -1.445 1.00 79.38 226 GLY A C 1
ATOM 1748 O O . GLY A 1 226 ? -21.595 5.414 -0.612 1.00 79.38 226 GLY A O 1
ATOM 1749 N N . GLY A 1 227 ? -19.801 4.754 -1.770 1.00 80.50 227 GLY A N 1
ATOM 1750 C CA . GLY A 1 227 ? -18.906 5.828 -1.318 1.00 80.50 227 GLY A CA 1
ATOM 1751 C C . GLY A 1 227 ? -18.444 5.749 0.142 1.00 80.50 227 GLY A C 1
ATOM 1752 O O . GLY A 1 227 ? -17.691 6.630 0.575 1.00 80.50 227 GLY A O 1
ATOM 1753 N N . ALA A 1 228 ? -18.860 4.712 0.876 1.00 88.94 228 ALA A N 1
ATOM 1754 C CA . ALA A 1 228 ? -18.497 4.484 2.274 1.00 88.94 228 ALA A CA 1
ATOM 1755 C C . ALA A 1 228 ? -17.021 4.093 2.435 1.00 88.94 228 ALA A C 1
ATOM 1757 O O . ALA A 1 228 ? -16.360 4.567 3.351 1.00 88.94 228 ALA A O 1
ATOM 1758 N N . ALA A 1 229 ? -16.492 3.279 1.521 1.00 96.88 229 ALA A N 1
ATOM 1759 C CA . ALA A 1 229 ? -15.102 2.841 1.503 1.00 96.88 229 ALA A CA 1
ATOM 1760 C C . ALA A 1 229 ? -14.224 3.768 0.652 1.00 96.88 229 ALA A C 1
ATOM 1762 O O . ALA A 1 229 ? -14.625 4.181 -0.442 1.00 96.88 229 ALA A O 1
ATOM 1763 N N . ARG A 1 230 ? -13.012 4.070 1.132 1.00 96.88 230 ARG A N 1
ATOM 1764 C CA . ARG A 1 230 ? -12.002 4.831 0.382 1.00 96.88 230 ARG A CA 1
ATOM 1765 C C . ARG A 1 230 ? -10.603 4.253 0.562 1.00 96.88 230 ARG A C 1
ATOM 1767 O O . ARG A 1 230 ? -10.175 4.002 1.690 1.00 96.88 230 ARG A O 1
ATOM 1774 N N . ARG A 1 231 ? -9.873 4.115 -0.544 1.00 97.62 231 ARG A N 1
ATOM 1775 C CA . ARG A 1 231 ? -8.449 3.786 -0.551 1.00 97.62 231 ARG A CA 1
ATOM 1776 C C . ARG A 1 231 ? -7.669 4.913 0.127 1.00 97.62 231 ARG A C 1
ATOM 1778 O O . ARG A 1 231 ? -7.882 6.098 -0.142 1.00 97.62 231 ARG A O 1
ATOM 1785 N N . LEU A 1 232 ? -6.771 4.549 1.039 1.00 97.81 232 LEU A N 1
ATOM 1786 C CA . LEU A 1 232 ? -5.883 5.510 1.684 1.00 97.81 232 LEU A CA 1
ATOM 1787 C C . LEU A 1 232 ? -4.575 5.622 0.896 1.00 97.81 232 LEU A C 1
ATOM 1789 O O . LEU A 1 232 ? -3.755 4.702 0.893 1.00 97.81 232 LEU A O 1
ATOM 1793 N N . LEU A 1 233 ? -4.385 6.788 0.288 1.00 97.62 233 LEU A N 1
ATOM 1794 C CA . LEU A 1 233 ? -3.122 7.263 -0.270 1.00 97.62 233 LEU A CA 1
ATOM 1795 C C . LEU A 1 233 ? -2.566 8.385 0.619 1.00 97.62 233 LEU A C 1
ATOM 1797 O O . LEU A 1 233 ? -3.294 8.995 1.399 1.00 97.62 233 LEU A O 1
ATOM 1801 N N . GLY A 1 234 ? -1.262 8.623 0.562 1.00 96.31 234 GLY A N 1
ATOM 1802 C CA . GLY A 1 234 ? -0.568 9.648 1.337 1.00 96.31 234 GLY A CA 1
ATOM 1803 C C . GLY A 1 234 ? -0.505 10.996 0.623 1.00 96.31 234 GLY A C 1
ATOM 1804 O O . GLY A 1 234 ? -0.346 12.036 1.272 1.00 96.31 234 GLY A O 1
ATOM 1805 N N . TRP A 1 235 ? -0.624 10.992 -0.704 1.00 95.75 235 TRP A N 1
ATOM 1806 C CA . TRP A 1 235 ? -0.593 12.189 -1.536 1.00 95.75 235 TRP A CA 1
ATOM 1807 C C . TRP A 1 235 ? -1.951 12.487 -2.169 1.00 95.75 235 TRP A C 1
ATOM 1809 O O . TRP A 1 235 ? -2.712 11.598 -2.530 1.00 95.75 235 TRP A O 1
ATOM 1819 N N . ALA A 1 236 ? -2.240 13.779 -2.300 1.00 93.62 236 ALA A N 1
ATOM 1820 C CA . ALA A 1 236 ? -3.389 14.309 -3.020 1.00 93.62 236 ALA A CA 1
ATOM 1821 C C . ALA A 1 236 ? -2.980 15.628 -3.684 1.00 93.62 236 ALA A C 1
ATOM 1823 O O . ALA A 1 236 ? -2.269 16.429 -3.065 1.00 93.62 236 ALA A O 1
ATOM 1824 N N . THR A 1 237 ? -3.430 15.873 -4.912 1.00 90.81 237 THR A N 1
ATOM 1825 C CA . THR A 1 237 ? -3.151 17.120 -5.642 1.00 90.81 237 THR A CA 1
ATOM 1826 C C . THR A 1 237 ? -4.186 18.205 -5.341 1.00 90.81 237 THR A C 1
ATOM 1828 O O . THR A 1 237 ? -3.850 19.387 -5.366 1.00 90.81 237 THR A O 1
ATOM 1831 N N . ASP A 1 238 ? -5.407 17.801 -4.970 1.00 86.88 238 ASP A N 1
ATOM 1832 C CA . ASP A 1 238 ? -6.583 18.682 -4.828 1.00 86.88 238 ASP A CA 1
ATOM 1833 C C . ASP A 1 238 ? -7.038 18.789 -3.355 1.00 86.88 238 ASP A C 1
ATOM 1835 O O . ASP A 1 238 ? -8.219 18.952 -3.024 1.00 86.88 238 ASP A O 1
ATOM 1839 N N . GLY A 1 239 ? -6.076 18.645 -2.439 1.00 88.00 239 GLY A N 1
ATOM 1840 C CA . GLY A 1 239 ? -6.293 18.614 -0.994 1.00 88.00 239 GLY A CA 1
ATOM 1841 C C . GLY A 1 239 ? -6.775 17.251 -0.490 1.00 88.00 239 GLY A C 1
ATOM 1842 O O . GLY A 1 239 ? -7.736 16.669 -0.994 1.00 88.00 239 GLY A O 1
ATOM 1843 N N . HIS A 1 240 ? -6.117 16.742 0.552 1.00 92.88 240 HIS A N 1
ATOM 1844 C CA . HIS A 1 240 ? -6.376 15.398 1.057 1.00 92.88 240 HIS A CA 1
ATOM 1845 C C . HIS A 1 240 ? -7.717 15.312 1.801 1.00 92.88 240 HIS A C 1
ATOM 1847 O O . HIS A 1 240 ? -7.969 16.074 2.733 1.00 92.88 240 HIS A O 1
ATOM 1853 N N . TRP A 1 241 ? -8.566 14.346 1.443 1.00 93.06 241 TRP A N 1
ATOM 1854 C CA . TRP A 1 241 ? -9.926 14.222 1.979 1.00 93.06 241 TRP A CA 1
ATOM 1855 C C . TRP A 1 241 ? -9.977 13.986 3.497 1.00 93.06 241 TRP A C 1
ATOM 1857 O O . TRP A 1 241 ? -10.865 14.522 4.145 1.00 93.06 241 TRP A O 1
ATOM 1867 N N . LEU A 1 242 ? -9.000 13.280 4.086 1.00 92.75 242 LEU A N 1
ATOM 1868 C CA . LEU A 1 242 ? -8.890 13.149 5.554 1.00 92.75 242 LEU A CA 1
ATOM 1869 C C . LEU A 1 242 ? -8.634 14.477 6.277 1.00 92.75 242 LEU A C 1
ATOM 1871 O O . LEU A 1 242 ? -8.762 14.528 7.495 1.00 92.75 242 LEU A O 1
ATOM 1875 N N . LEU A 1 243 ? -8.201 15.521 5.572 1.00 90.75 243 LEU A N 1
ATOM 1876 C CA . LEU A 1 243 ? -7.875 16.819 6.161 1.00 90.75 243 LEU A CA 1
ATOM 1877 C C . LEU A 1 243 ? -8.976 17.860 5.970 1.00 90.75 243 LEU A C 1
ATOM 1879 O O . LEU A 1 243 ? -8.802 18.976 6.455 1.00 90.75 243 LEU A O 1
ATOM 1883 N N . ARG A 1 244 ? -10.048 17.520 5.253 1.00 83.38 244 ARG A N 1
ATOM 1884 C CA . ARG A 1 244 ? -11.213 18.390 5.112 1.00 83.38 244 ARG A CA 1
ATOM 1885 C C . ARG A 1 244 ? -12.005 18.336 6.416 1.00 83.38 244 ARG A C 1
ATOM 1887 O O . ARG A 1 244 ? -12.122 17.261 7.008 1.00 83.38 244 ARG A O 1
ATOM 1894 N N . ASP A 1 245 ? -12.489 19.489 6.857 1.00 63.03 245 ASP A N 1
ATOM 1895 C CA . ASP A 1 245 ? -13.421 19.547 7.978 1.00 63.03 245 ASP A CA 1
ATOM 1896 C C . ASP A 1 245 ? -14.710 18.815 7.565 1.00 63.03 245 ASP A C 1
ATOM 1898 O O . ASP A 1 245 ? -15.097 18.856 6.391 1.00 63.03 245 ASP A O 1
ATOM 1902 N N . ALA A 1 246 ? -15.268 18.038 8.496 1.00 48.97 246 ALA A N 1
ATOM 1903 C CA . ALA A 1 246 ? -16.472 17.238 8.277 1.00 48.97 246 ALA A CA 1
ATOM 1904 C C . ALA A 1 246 ? -17.728 18.109 8.330 1.00 48.97 246 ALA A C 1
ATOM 1906 O O . ALA A 1 246 ? -17.764 19.011 9.197 1.00 48.97 246 ALA A O 1
#

Secondary structure (DSSP, 8-state):
-----PPPP--TTT--S--BTHHHHHHHHHHHHHTTSHHHHHHTPPPTT-GGGSPPPTTSPPPEETTEEB-HHHHHHHHHHHGGG-S----HHHHHHHHHHHHHHHTGGGHHHHHHHTT-HHHHHTTHHHHHHHHHHHHHHHHTSPPPSSHHHHHHHHHHHHHHHHHHHHHHTTS-HHHHHHHHHHHHHHHHTS-HHHHHHHHHHHHHHHHHHTT----TTSB-GGG--B---S--SS--GGGS--

Sequence (246 aa):
ALSLPLVEEVAADIFMGTFTSKWPRAAKRAAQLLEGSLYARYYDLPGPDHAAYREASAAAPKRRRWGRAVADDFAALCRERAAEAGTGGRSFVAANGAILEQSQILTTHNLAILVDGLELRERIAGVAPELAARALRWIVARQSQPPASHFKARLQLVKNSAYALRQALFFLSLCDERSAAQVVYGFQADVQARDPAWARRFAPVVAGVQLILEGDRFDERGRGRGGAARRLLGWATDGHWLLRDA

Radius of gyration: 18.13 Å; Cα contacts (8 Å, |Δi|>4): 331; chains: 1; bounding box: 48×42×49 Å

pLDDT: mean 92.07, std 8.58, range [48.97, 98.81]

Solvent-accessible surface area (backbone atoms only — not comparable to full-atom values): 13364 Å² total; per-residue (Å²): 130,90,88,71,56,74,74,81,92,75,60,33,84,76,54,82,81,74,43,42,61,46,52,28,51,24,20,25,52,21,23,60,77,34,60,93,22,56,39,31,58,68,68,64,56,68,60,50,82,39,76,43,32,58,76,81,54,92,86,52,91,70,61,66,56,96,90,36,49,52,27,65,55,36,38,49,53,18,48,60,63,22,46,50,33,40,86,81,38,89,48,64,46,34,52,35,35,22,26,50,50,38,48,35,59,49,18,44,69,40,51,42,50,52,33,61,78,65,69,35,54,68,72,44,34,79,47,11,57,59,56,17,41,50,30,47,50,50,39,48,62,62,69,72,42,83,78,60,91,49,66,69,57,46,48,50,51,43,31,51,36,26,52,33,46,52,52,17,35,50,25,39,44,50,36,57,72,67,55,33,52,52,41,50,52,50,50,47,50,62,38,66,74,43,62,66,70,60,28,63,68,49,40,24,47,54,40,32,56,48,40,42,72,76,69,51,64,61,49,89,71,34,31,27,84,93,66,56,14,29,64,73,65,46,42,35,34,68,64,51,73,86,74,53,85,131

Foldseek 3Di:
DQDFLADDDDQLVPDPLWDFLSLLVLLLLLLVQLPPFLLCQLLVADHSPDPLSDRDDPPDDFDDDPNTGTRVSVSVVLLLLLCLLPDPFPDSSLSSLSSSLSSCSSSVNCPSRCCVSVVCLVVLLVCLLVLLLVLLLVLLVQLLPDDDPDPVVVLVSLQSNLNSNSRSRVSLRSYDLVSSVVSLVVSLVSLVPGDPQSSQLCQQDSVSSVCVSVPHHADSNQAGPPRRHGRRDSGHRVDDSSPDRD

Mean predicted aligned error: 4.37 Å